Protein AF-A0A1J5EWZ3-F1 (afdb_monomer_lite)

pLDDT: mean 78.64, std 16.65, range [37.78, 97.25]

Foldseek 3Di:
DDDDDDPPVPVVVVVVVVVVVVVVVVVVVVVVVVVVVVVVVVVVVVVVVVVVVVVVVPDDPPAFFKWFFFQDPVRDTDIWGWAWDAADPVLQWTWTQTPVVRGIDIGGQVRTCWMAGPVPRDTDRRSSVVRVCVRVVVVVVPCPPLNVVLVPDDQDDQADADPAQADAEEEEDEDAPDDPVVLVVVSVVRRHDYDPADDLRHAEYEYHDDDDPVLCPDPNNVRVSSCSSSVSVVHHYRRHYPVNVVVVVVVD

Sequence (252 aa):
MKNKVDKYGCLWCLVFIILLILLFVYKSWFVALLLTLFCWFYYRRNQKMKTKIEIDRESCDIKPEYRIEYIDEDEKRTTREISPLGITASGNYIQAFCHLRNEERTFNLQKILSMIDLNSGEVIDAPKNFFRKKYDYQKKKVPDEVSEKILEQKPVSYEDNIDNVDGKKCCFTGKFSEQRSDLEARFEGLGAVIQKAVTDETDYLIVGGEPSRDWKFSSAGRKIEHAVKNRISGRYTAICSEKKMNEFLGGL

Structure (mmCIF, N/CA/C/O backbone):
data_AF-A0A1J5EWZ3-F1
#
_entry.id   AF-A0A1J5EWZ3-F1
#
loop_
_atom_si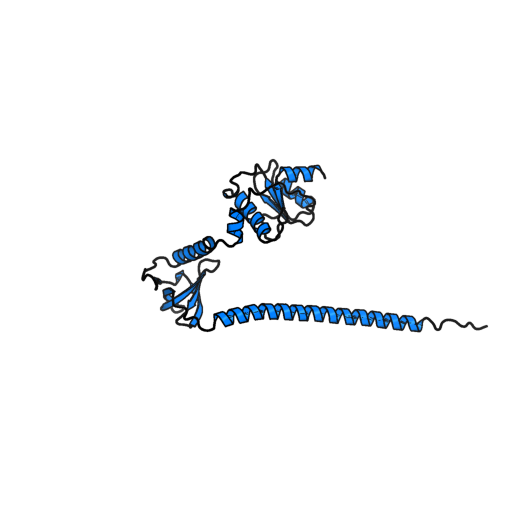te.group_PDB
_atom_site.id
_atom_site.type_symbol
_atom_site.label_atom_id
_atom_site.label_alt_id
_atom_site.label_comp_id
_atom_site.label_asym_id
_atom_site.label_entity_id
_atom_site.label_seq_id
_atom_site.pdbx_PDB_ins_code
_atom_site.Cartn_x
_atom_site.Cartn_y
_atom_site.Cartn_z
_atom_site.occupancy
_atom_site.B_iso_or_equiv
_atom_site.auth_seq_id
_atom_site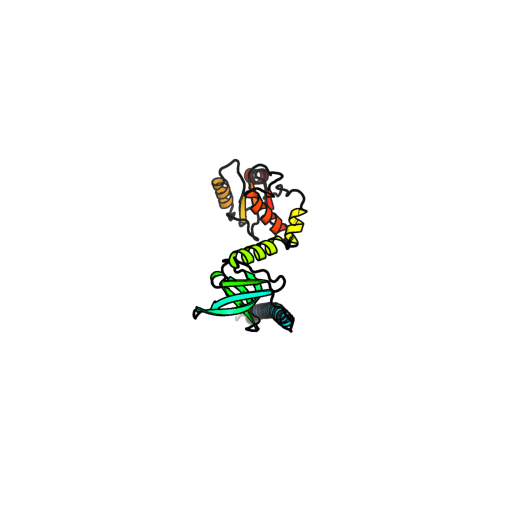.auth_comp_id
_atom_site.auth_asym_id
_atom_site.auth_atom_id
_atom_site.pdbx_PDB_model_num
ATOM 1 N N . MET A 1 1 ? -89.470 -14.459 13.261 1.00 47.25 1 MET A N 1
ATOM 2 C CA . MET A 1 1 ? -88.016 -14.679 13.437 1.00 47.25 1 MET A CA 1
ATOM 3 C C . MET A 1 1 ? -87.384 -14.957 12.084 1.00 47.25 1 MET A C 1
ATOM 5 O O . MET A 1 1 ? -87.719 -15.977 11.498 1.00 47.25 1 MET A O 1
ATOM 9 N N . LYS A 1 2 ? -86.505 -14.079 11.589 1.00 37.78 2 LYS A N 1
ATOM 10 C CA . LYS A 1 2 ? -85.257 -14.457 10.898 1.00 37.78 2 LYS A CA 1
ATOM 11 C C . LYS A 1 2 ? -84.460 -13.194 10.564 1.00 37.78 2 LYS A C 1
ATOM 13 O O . LYS A 1 2 ? -84.960 -12.280 9.917 1.00 37.78 2 LYS A O 1
ATOM 18 N N . ASN A 1 3 ? -83.254 -13.165 11.122 1.00 38.91 3 ASN A N 1
ATOM 19 C CA . ASN A 1 3 ? -82.342 -12.036 11.182 1.00 38.91 3 ASN A CA 1
ATOM 20 C C . ASN A 1 3 ? -81.687 -11.742 9.833 1.00 38.91 3 ASN A C 1
ATOM 22 O O . ASN A 1 3 ? -81.320 -12.641 9.080 1.00 38.91 3 ASN A O 1
ATOM 26 N N . LYS A 1 4 ? -81.519 -10.445 9.593 1.00 48.47 4 LYS A N 1
ATOM 27 C CA . LYS A 1 4 ? -80.772 -9.826 8.505 1.00 48.47 4 LYS A CA 1
ATOM 28 C C . LYS A 1 4 ? -79.354 -9.607 9.036 1.00 48.47 4 LYS A C 1
ATOM 30 O O . LYS A 1 4 ? -79.170 -8.752 9.893 1.00 48.47 4 LYS A O 1
ATOM 35 N N . VAL A 1 5 ? -78.393 -10.414 8.592 1.00 47.66 5 VAL A N 1
ATOM 36 C CA . VAL A 1 5 ? -76.982 -10.301 8.988 1.00 47.66 5 VAL A CA 1
ATOM 37 C C . VAL A 1 5 ? -76.115 -10.342 7.725 1.00 47.66 5 VAL A C 1
ATOM 39 O O . VAL A 1 5 ? -76.179 -11.281 6.937 1.00 47.66 5 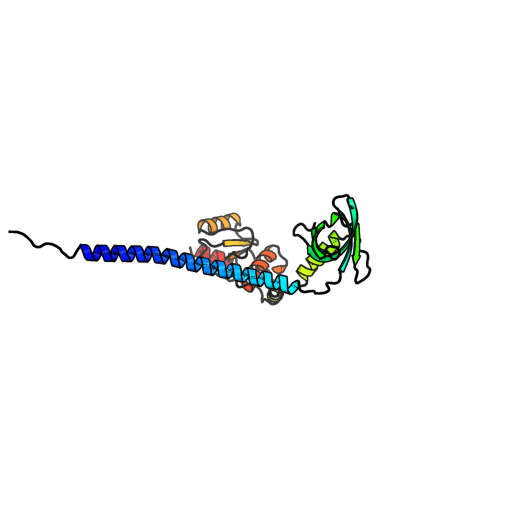VAL A O 1
ATOM 42 N N . ASP A 1 6 ? -75.387 -9.239 7.559 1.00 49.12 6 ASP A N 1
ATOM 43 C CA . ASP A 1 6 ? -74.082 -9.034 6.921 1.00 49.12 6 ASP A CA 1
ATOM 44 C C . ASP A 1 6 ? -73.910 -9.204 5.402 1.00 49.12 6 ASP A C 1
ATOM 46 O O . ASP A 1 6 ? -73.490 -10.235 4.887 1.00 49.12 6 ASP A O 1
ATOM 50 N N . LYS A 1 7 ? -74.087 -8.085 4.679 1.00 52.56 7 LYS A N 1
ATOM 51 C CA . LYS A 1 7 ? -73.599 -7.880 3.297 1.00 52.56 7 LYS A CA 1
ATOM 52 C C . LYS A 1 7 ? -72.264 -7.114 3.199 1.00 52.56 7 LYS A C 1
ATOM 54 O O . LYS A 1 7 ? -71.807 -6.852 2.091 1.00 52.56 7 LYS A O 1
ATOM 59 N N . TYR A 1 8 ? -71.609 -6.775 4.314 1.00 53.12 8 TYR A N 1
ATOM 60 C CA . TYR A 1 8 ? -70.399 -5.930 4.309 1.00 53.12 8 TYR A CA 1
ATOM 61 C C . TYR A 1 8 ? -69.062 -6.692 4.403 1.00 53.12 8 TYR A C 1
ATOM 63 O O . TYR A 1 8 ? -68.012 -6.089 4.197 1.00 53.12 8 TYR A O 1
ATOM 71 N N . GLY A 1 9 ? -69.074 -8.013 4.622 1.00 51.09 9 GLY A N 1
ATOM 72 C CA . GLY A 1 9 ? -67.844 -8.817 4.737 1.00 51.09 9 GLY A CA 1
ATOM 73 C C . GLY A 1 9 ? -67.131 -9.122 3.411 1.00 51.09 9 GLY A C 1
ATOM 74 O O . GLY A 1 9 ? -65.919 -9.305 3.388 1.00 51.09 9 GLY A O 1
ATOM 75 N N . CYS A 1 10 ? -67.846 -9.144 2.281 1.00 54.66 10 CYS A N 1
ATOM 76 C CA . CYS A 1 10 ? -67.273 -9.615 1.011 1.00 54.66 10 CYS A CA 1
ATOM 77 C C . CYS A 1 10 ? -66.491 -8.524 0.250 1.00 54.66 10 CYS A C 1
ATOM 79 O O . CYS A 1 10 ? -65.506 -8.814 -0.428 1.00 54.66 10 CYS A O 1
ATOM 81 N N . LEU A 1 11 ? -66.877 -7.252 0.409 1.00 56.34 11 LEU A N 1
ATOM 82 C CA . LEU A 1 11 ? -66.249 -6.146 -0.321 1.00 56.34 11 LEU A CA 1
ATOM 83 C C . LEU A 1 11 ? -64.863 -5.785 0.244 1.00 56.34 11 LEU A C 1
ATOM 85 O O . LEU A 1 11 ? -63.953 -5.466 -0.514 1.00 56.34 11 LEU A O 1
ATOM 89 N N . TRP A 1 12 ? -64.673 -5.906 1.562 1.00 52.66 12 TRP A N 1
ATOM 90 C CA . TRP A 1 12 ? -63.388 -5.625 2.212 1.00 52.66 12 TRP A CA 1
ATOM 91 C C . TRP A 1 12 ? -62.342 -6.727 1.985 1.00 52.66 12 TRP A C 1
ATOM 93 O O . TRP A 1 12 ? -61.165 -6.411 1.823 1.00 52.66 12 TRP A O 1
ATOM 103 N N . CYS A 1 13 ? -62.750 -7.997 1.859 1.00 60.53 13 CYS A N 1
ATOM 104 C CA . CYS A 1 13 ? -61.836 -9.079 1.469 1.00 60.53 13 CYS A CA 1
ATOM 105 C C . CYS A 1 13 ? -61.279 -8.893 0.049 1.00 60.53 13 CYS A C 1
ATOM 107 O O . CYS A 1 13 ? -60.090 -9.111 -0.171 1.00 60.53 13 CYS A O 1
ATOM 109 N N . LEU A 1 14 ? -62.099 -8.438 -0.904 1.00 68.38 14 LEU A N 1
ATOM 110 C CA . LEU A 1 14 ? -61.649 -8.173 -2.275 1.00 68.38 14 LEU A CA 1
ATOM 111 C C . LEU A 1 14 ? -60.670 -6.994 -2.347 1.00 68.38 14 LEU A C 1
ATOM 113 O O . LEU A 1 14 ? -59.652 -7.091 -3.028 1.00 68.38 14 LEU A O 1
ATOM 117 N N . VAL A 1 15 ? -60.918 -5.916 -1.597 1.00 73.38 15 VAL A N 1
ATOM 118 C CA . VAL A 1 15 ? -60.006 -4.759 -1.541 1.00 73.38 15 VAL A CA 1
ATOM 119 C C . VAL A 1 15 ? -58.660 -5.138 -0.912 1.00 73.38 15 VAL A C 1
ATOM 121 O O . VAL A 1 15 ? -57.620 -4.721 -1.418 1.00 73.38 15 VAL A O 1
ATOM 124 N N . PHE A 1 16 ? -58.648 -5.980 0.127 1.00 68.19 16 PHE A N 1
ATOM 125 C CA . PHE A 1 16 ? -57.412 -6.428 0.782 1.00 68.19 16 PHE A CA 1
ATOM 126 C C . PHE A 1 16 ? -56.581 -7.375 -0.100 1.00 68.19 16 PHE A C 1
ATOM 128 O O . PHE A 1 16 ? -55.356 -7.266 -0.144 1.00 68.19 16 PHE A O 1
ATOM 135 N N . ILE A 1 17 ? -57.238 -8.260 -0.860 1.00 72.88 17 ILE A N 1
ATOM 136 C CA . ILE A 1 17 ? -56.577 -9.140 -1.838 1.00 72.88 17 ILE A CA 1
ATOM 137 C C . ILE A 1 17 ? -55.987 -8.316 -2.990 1.00 72.88 17 ILE A C 1
ATOM 139 O O . ILE A 1 17 ? -54.846 -8.549 -3.380 1.00 72.88 17 ILE A O 1
ATOM 143 N N . ILE A 1 18 ? -56.702 -7.302 -3.488 1.00 74.56 18 ILE A N 1
ATOM 144 C CA . ILE A 1 18 ? -56.193 -6.399 -4.532 1.00 74.56 18 ILE A CA 1
ATOM 145 C C . ILE A 1 18 ? -55.006 -5.570 -4.016 1.00 74.56 18 ILE A C 1
ATOM 147 O O . ILE A 1 18 ? -54.012 -5.444 -4.724 1.00 74.56 18 ILE A O 1
ATOM 151 N N . LEU A 1 19 ? -55.042 -5.069 -2.776 1.00 68.19 19 LEU A N 1
ATOM 152 C CA . LEU A 1 19 ? -53.919 -4.349 -2.151 1.00 68.19 19 LEU A CA 1
ATOM 153 C C . LEU A 1 19 ? -52.685 -5.238 -1.929 1.00 68.19 19 LEU A C 1
ATOM 155 O O . LEU A 1 19 ? -51.565 -4.786 -2.164 1.00 68.19 19 LEU A O 1
ATOM 159 N N . LEU A 1 20 ? -52.869 -6.502 -1.534 1.00 63.56 20 LEU A N 1
ATOM 160 C CA . LEU A 1 20 ? -51.779 -7.477 -1.405 1.00 63.56 20 LEU A CA 1
ATOM 161 C C . LEU A 1 20 ? -51.175 -7.851 -2.764 1.00 63.56 20 LEU A C 1
ATOM 163 O O . LEU A 1 20 ? -49.952 -7.918 -2.881 1.00 63.56 20 LEU A O 1
ATOM 167 N N . ILE A 1 21 ? -52.002 -8.031 -3.798 1.00 66.38 21 ILE A N 1
ATOM 168 C CA . ILE A 1 21 ? -51.541 -8.276 -5.173 1.00 66.38 21 ILE A CA 1
ATOM 169 C C . ILE A 1 21 ? -50.798 -7.047 -5.708 1.00 66.38 21 ILE A C 1
ATOM 171 O O . ILE A 1 21 ? -49.714 -7.191 -6.266 1.00 66.38 21 ILE A O 1
ATOM 175 N N . LEU A 1 22 ? -51.307 -5.835 -5.471 1.00 60.34 22 LEU A N 1
ATOM 176 C CA . LEU A 1 22 ? -50.626 -4.596 -5.847 1.00 60.34 22 LEU A CA 1
ATOM 177 C C . LEU A 1 22 ? -49.283 -4.450 -5.118 1.00 60.34 22 LEU A C 1
ATOM 179 O O . LEU A 1 22 ? -48.294 -4.148 -5.775 1.00 60.34 22 LEU A O 1
ATOM 183 N N . LEU A 1 23 ? -49.190 -4.756 -3.817 1.00 58.50 23 LEU A N 1
ATOM 184 C CA . LEU A 1 23 ? -47.925 -4.762 -3.058 1.00 58.50 23 LEU A CA 1
ATOM 185 C C . LEU A 1 23 ? -46.915 -5.810 -3.565 1.00 58.50 23 LEU A C 1
ATOM 187 O O . LEU A 1 23 ? -45.707 -5.558 -3.545 1.00 58.50 23 LEU A O 1
ATOM 191 N N . PHE A 1 24 ? -47.388 -6.967 -4.036 1.00 57.97 24 PHE A N 1
ATOM 192 C CA . PHE A 1 24 ? -46.546 -8.047 -4.568 1.00 57.97 24 PHE A CA 1
ATOM 193 C C . PHE A 1 24 ? -46.041 -7.748 -5.992 1.00 57.97 24 PHE A C 1
ATOM 195 O O . PHE A 1 24 ? -44.876 -7.997 -6.316 1.00 57.97 24 PHE A O 1
ATOM 202 N N . VAL A 1 25 ? -46.888 -7.132 -6.823 1.00 60.78 25 VAL A N 1
ATOM 203 C CA . VAL A 1 25 ? -46.546 -6.685 -8.182 1.00 60.78 25 VAL A CA 1
ATOM 204 C C . VAL A 1 25 ? -45.599 -5.476 -8.139 1.00 60.78 25 VAL A C 1
ATOM 206 O O . VAL A 1 25 ? -44.612 -5.452 -8.876 1.00 60.78 25 VAL A O 1
ATOM 209 N N . TYR A 1 26 ? -45.810 -4.520 -7.222 1.00 58.94 26 TYR A N 1
ATOM 210 C CA . TYR A 1 26 ? -44.963 -3.322 -7.104 1.00 58.94 26 TYR A CA 1
ATOM 211 C C . TYR A 1 26 ? -43.553 -3.627 -6.581 1.00 58.94 26 TYR A C 1
ATOM 213 O O . TYR A 1 26 ? -42.585 -3.037 -7.060 1.00 58.94 26 TYR A O 1
ATOM 221 N N . LYS A 1 27 ? -43.398 -4.580 -5.646 1.00 57.12 27 LYS A N 1
ATOM 222 C CA . LYS A 1 27 ? -42.070 -5.013 -5.168 1.00 57.12 27 LYS A CA 1
ATOM 223 C C . LYS A 1 27 ? -41.243 -5.673 -6.272 1.00 57.12 27 LYS A C 1
ATOM 225 O O . LYS A 1 27 ? -40.044 -5.424 -6.350 1.00 57.12 27 LYS A O 1
ATOM 230 N N . SER A 1 28 ? -41.875 -6.447 -7.156 1.00 59.38 28 SER A N 1
ATOM 231 C CA . SER A 1 28 ? -41.174 -7.083 -8.280 1.00 59.38 28 SER A CA 1
ATOM 232 C C . SER A 1 28 ? -40.758 -6.074 -9.352 1.00 59.38 28 SER A C 1
ATOM 234 O O . SER A 1 28 ? -39.633 -6.134 -9.846 1.00 59.38 28 SER A O 1
ATOM 236 N N . TRP A 1 29 ? -41.614 -5.098 -9.671 1.00 61.56 29 TRP A N 1
ATOM 237 C CA . TRP A 1 29 ? -41.273 -4.044 -10.632 1.00 61.56 29 TRP A CA 1
ATOM 238 C C . TRP A 1 29 ? -40.207 -3.080 -10.110 1.00 61.56 29 TRP A C 1
ATOM 240 O O . TRP A 1 29 ? -39.331 -2.683 -10.871 1.00 61.56 29 TRP A O 1
ATOM 250 N N . PHE A 1 30 ? -40.214 -2.747 -8.817 1.00 67.19 30 PHE A N 1
ATOM 251 C CA . PHE A 1 30 ? -39.198 -1.865 -8.238 1.00 67.19 30 PHE A CA 1
ATOM 252 C C . PHE A 1 30 ? -37.815 -2.527 -8.188 1.00 67.19 30 PHE A C 1
ATOM 254 O O . PHE A 1 30 ? -36.813 -1.891 -8.511 1.00 67.19 30 PHE A O 1
ATOM 261 N N . VAL A 1 31 ? -37.750 -3.824 -7.865 1.00 68.12 31 VAL A N 1
ATOM 262 C CA . VAL A 1 31 ? -36.495 -4.594 -7.920 1.00 68.12 31 VAL A CA 1
ATOM 263 C C . VAL A 1 31 ? -36.011 -4.744 -9.363 1.00 68.12 31 VAL A C 1
ATOM 265 O O . VAL A 1 31 ? -34.826 -4.557 -9.621 1.00 68.12 31 VAL A O 1
ATOM 268 N N . ALA A 1 32 ? -36.907 -4.990 -10.323 1.00 72.81 32 ALA A N 1
ATOM 269 C CA . ALA A 1 32 ? -36.550 -5.020 -11.741 1.00 72.81 32 ALA A CA 1
ATOM 270 C C . ALA A 1 32 ? -36.070 -3.647 -12.252 1.00 72.81 32 ALA A C 1
ATOM 272 O O . ALA A 1 32 ? -35.103 -3.578 -13.008 1.00 72.81 32 ALA A O 1
ATOM 273 N N . LEU A 1 33 ? -36.674 -2.543 -11.803 1.00 79.00 33 LEU A N 1
ATOM 274 C CA . LEU A 1 33 ? -36.248 -1.183 -12.145 1.00 79.00 33 LEU A CA 1
ATOM 275 C C . LEU A 1 33 ? -34.872 -0.860 -11.544 1.00 79.00 33 LEU A C 1
ATOM 277 O O . LEU A 1 33 ? -34.013 -0.315 -12.228 1.00 79.00 33 LEU A O 1
ATOM 281 N N . LEU A 1 34 ? -34.616 -1.248 -10.292 1.00 76.00 34 LEU A N 1
ATOM 282 C CA . LEU A 1 34 ? -33.304 -1.082 -9.664 1.00 76.00 34 LEU A CA 1
ATOM 283 C C . LEU A 1 34 ? -32.238 -1.962 -10.317 1.00 76.00 34 LEU A C 1
ATOM 285 O O . LEU A 1 34 ? -31.130 -1.487 -10.532 1.00 76.00 34 LEU A O 1
ATOM 289 N N . LEU A 1 35 ? -32.558 -3.205 -10.684 1.00 75.25 35 LEU A N 1
ATOM 290 C CA . LEU A 1 35 ? -31.635 -4.094 -11.392 1.00 75.25 35 LEU A CA 1
ATOM 291 C C . LEU A 1 35 ? -31.363 -3.617 -12.815 1.00 75.25 35 LEU A C 1
ATOM 293 O O . LEU A 1 35 ? -30.225 -3.690 -13.257 1.00 75.25 35 LEU A O 1
ATOM 297 N N . THR A 1 36 ? -32.356 -3.085 -13.525 1.00 75.81 36 THR A N 1
ATOM 298 C CA . THR A 1 36 ? -32.157 -2.507 -14.864 1.00 75.81 36 THR A CA 1
ATOM 299 C C . THR A 1 36 ? -31.413 -1.179 -14.804 1.00 75.81 36 THR A C 1
ATOM 301 O O . THR A 1 36 ? -30.538 -0.965 -15.634 1.00 75.81 36 THR A O 1
ATOM 304 N N . LEU A 1 37 ? -31.654 -0.328 -13.802 1.00 81.38 37 LEU A N 1
ATOM 305 C CA . LEU A 1 37 ? -30.857 0.878 -13.553 1.00 81.38 37 LEU A CA 1
ATOM 306 C C . LEU A 1 37 ? -29.433 0.535 -13.112 1.00 81.38 37 LEU A C 1
ATOM 308 O O . LEU A 1 37 ? -28.499 1.187 -13.563 1.00 81.38 37 LEU A O 1
ATOM 312 N N . PHE A 1 38 ? -29.240 -0.501 -12.294 1.00 75.06 38 PHE A N 1
ATOM 313 C CA . PHE A 1 38 ? -27.923 -0.981 -11.880 1.00 75.06 38 PHE A CA 1
ATOM 314 C C . PHE A 1 38 ? -27.180 -1.643 -13.042 1.00 75.06 38 PHE A C 1
ATOM 316 O O . PHE A 1 38 ? -26.019 -1.324 -13.263 1.00 75.06 38 PHE A O 1
ATOM 323 N N . CYS A 1 39 ? -27.841 -2.479 -13.848 1.00 71.69 39 CYS A N 1
ATOM 324 C CA . CYS A 1 39 ? -27.289 -3.031 -15.086 1.00 71.69 39 CYS A CA 1
ATOM 325 C C . CYS A 1 39 ? -26.986 -1.929 -16.092 1.00 71.69 39 CYS A C 1
ATOM 327 O O . CYS A 1 39 ? -25.928 -1.966 -16.701 1.00 71.69 39 CYS A O 1
ATOM 329 N N . TRP A 1 40 ? -27.854 -0.932 -16.251 1.00 75.12 40 TRP A N 1
ATOM 330 C CA . TRP A 1 40 ? -27.609 0.206 -17.130 1.00 75.12 40 TRP A CA 1
ATOM 331 C C . TRP A 1 40 ? -26.477 1.082 -16.605 1.00 75.12 40 TRP A C 1
ATOM 333 O O . TRP A 1 40 ? -25.652 1.516 -17.394 1.00 75.12 40 TRP A O 1
ATOM 343 N N . PHE A 1 41 ? -26.360 1.300 -15.295 1.00 69.38 41 PHE A N 1
ATOM 344 C CA . PHE A 1 41 ? -25.261 2.060 -14.697 1.00 69.38 41 PHE A CA 1
ATOM 345 C C . PHE A 1 41 ? -23.938 1.292 -14.773 1.00 69.38 41 PHE A C 1
ATOM 347 O O . PHE A 1 41 ? -22.919 1.867 -15.146 1.00 69.38 41 PHE A O 1
ATOM 354 N N . TYR A 1 42 ? -23.955 -0.013 -14.503 1.00 68.31 42 TYR A N 1
ATOM 355 C CA . TYR A 1 42 ? -22.822 -0.918 -14.672 1.00 68.31 42 TYR A CA 1
ATOM 356 C C . TYR A 1 42 ? -22.389 -0.978 -16.140 1.00 68.31 42 TYR A C 1
ATOM 358 O O . TYR A 1 42 ? -21.219 -0.764 -16.449 1.00 68.31 42 TYR A O 1
ATOM 366 N N . TYR A 1 43 ? -23.338 -1.158 -17.061 1.00 64.38 43 TYR A N 1
ATOM 367 C CA . TYR A 1 43 ? -23.104 -1.166 -18.501 1.00 64.38 43 TYR A CA 1
ATOM 368 C C . TYR A 1 43 ? -22.618 0.195 -18.995 1.00 64.38 43 TYR A C 1
ATOM 370 O O . TYR A 1 43 ? -21.651 0.245 -19.735 1.00 64.38 43 TYR A O 1
ATOM 378 N N . ARG A 1 44 ? -23.190 1.312 -18.536 1.00 61.47 44 ARG A N 1
ATOM 379 C CA . ARG A 1 44 ? -22.775 2.679 -18.895 1.00 61.47 44 ARG A CA 1
ATOM 380 C C . ARG A 1 44 ? -21.396 3.029 -18.335 1.00 61.47 44 ARG A C 1
ATOM 382 O O . ARG A 1 44 ? -20.630 3.721 -19.002 1.00 61.47 44 ARG A O 1
ATOM 389 N N . ARG A 1 45 ? -21.048 2.539 -17.141 1.00 52.69 45 ARG A N 1
ATOM 390 C CA . ARG A 1 45 ? -19.709 2.681 -16.545 1.00 52.69 45 ARG A CA 1
ATOM 391 C C . ARG A 1 45 ? -18.676 1.845 -17.305 1.00 52.69 45 ARG A C 1
ATOM 393 O O . ARG A 1 45 ? -17.607 2.365 -17.611 1.00 52.69 45 ARG A O 1
ATOM 400 N N . ASN A 1 46 ? -19.018 0.613 -17.685 1.00 52.69 46 ASN A N 1
ATOM 401 C CA . ASN A 1 46 ? -18.175 -0.224 -18.546 1.00 52.69 46 ASN A CA 1
ATOM 402 C C . ASN A 1 46 ? -18.092 0.291 -19.988 1.00 52.69 46 ASN A C 1
ATOM 404 O O . ASN A 1 46 ? -17.044 0.156 -20.602 1.00 52.69 46 ASN A O 1
ATOM 408 N N . GLN A 1 47 ? -19.145 0.915 -20.520 1.00 50.53 47 GLN A N 1
ATOM 409 C CA . GLN A 1 47 ? -19.129 1.578 -21.823 1.00 50.53 47 GLN A CA 1
ATOM 410 C C . GLN A 1 47 ? -18.164 2.761 -21.784 1.00 50.53 47 GLN A C 1
ATOM 412 O O . GLN A 1 47 ? -17.252 2.784 -22.588 1.00 50.53 47 GLN A O 1
ATOM 417 N N . LYS A 1 48 ? -18.228 3.652 -20.779 1.00 44.84 48 LYS A N 1
ATOM 418 C CA . LYS A 1 48 ? -17.227 4.731 -20.617 1.00 44.84 48 LYS A CA 1
ATOM 419 C C . LYS A 1 48 ? -15.781 4.218 -20.530 1.00 44.84 48 LYS A C 1
ATOM 421 O O . LYS A 1 48 ? -14.889 4.871 -21.056 1.00 44.84 48 LYS A O 1
ATOM 426 N N . MET A 1 49 ? -15.549 3.074 -19.877 1.00 47.19 49 MET A N 1
ATOM 427 C CA . MET A 1 49 ? -14.233 2.416 -19.848 1.00 47.19 49 MET A CA 1
ATOM 428 C C . MET A 1 49 ? -13.842 1.877 -21.230 1.00 47.19 49 MET A C 1
ATOM 430 O O . MET A 1 49 ? -12.738 2.148 -21.682 1.00 47.19 49 MET A O 1
ATOM 434 N N . LYS A 1 50 ? -14.749 1.173 -21.922 1.00 40.31 50 LYS A N 1
ATOM 435 C CA . LYS A 1 50 ? -14.519 0.652 -23.276 1.00 40.31 50 LYS A CA 1
ATOM 436 C C . LYS A 1 50 ? -14.272 1.767 -24.282 1.00 40.31 50 LYS A C 1
ATOM 438 O O . LYS A 1 50 ? -13.258 1.712 -24.949 1.00 40.31 50 LYS A O 1
ATOM 443 N N . THR A 1 51 ? -15.105 2.807 -24.329 1.00 41.06 51 THR A N 1
ATOM 444 C CA . THR A 1 51 ? -14.918 3.941 -25.243 1.00 41.06 51 THR A CA 1
ATOM 445 C C . THR A 1 51 ? -13.629 4.700 -24.935 1.00 41.06 51 THR A C 1
ATOM 447 O O . THR A 1 51 ? -12.979 5.142 -25.861 1.00 41.06 51 THR A O 1
ATOM 450 N N . LYS A 1 52 ? -13.196 4.811 -23.668 1.00 44.22 52 LYS A N 1
ATOM 451 C CA . LYS A 1 52 ? -11.882 5.391 -23.333 1.00 44.22 52 LYS A CA 1
ATOM 452 C C . LYS A 1 52 ? -10.720 4.514 -23.826 1.00 44.22 52 LYS A C 1
ATOM 454 O O . LYS A 1 52 ? -9.791 5.035 -24.419 1.00 44.22 52 LYS A O 1
ATOM 459 N N . ILE A 1 53 ? -10.822 3.196 -23.649 1.00 50.44 53 ILE A N 1
ATOM 460 C CA . ILE A 1 53 ? -9.860 2.208 -24.174 1.00 50.44 53 ILE A CA 1
ATOM 461 C C . ILE A 1 53 ? -9.844 2.192 -25.714 1.00 50.44 53 ILE A C 1
ATOM 463 O O . ILE A 1 53 ? -8.816 1.916 -26.319 1.00 50.44 53 ILE A O 1
ATOM 467 N N . GLU A 1 54 ? -10.976 2.464 -26.356 1.00 47.44 54 GLU A N 1
ATOM 468 C CA . GLU A 1 54 ? -11.141 2.443 -27.814 1.00 47.44 54 GLU A CA 1
ATOM 469 C C . GLU A 1 54 ? -10.722 3.778 -28.455 1.00 47.44 54 GLU A C 1
ATOM 471 O O . GLU A 1 54 ? -10.106 3.766 -29.513 1.00 47.44 54 GLU A O 1
ATOM 476 N N . ILE A 1 55 ? -10.929 4.908 -27.764 1.00 50.06 55 ILE A N 1
ATOM 477 C CA . ILE A 1 55 ? -10.403 6.236 -28.133 1.00 50.06 55 ILE A CA 1
ATOM 478 C C . ILE A 1 55 ? -8.874 6.289 -27.963 1.00 50.06 55 ILE A C 1
ATOM 480 O O . ILE A 1 55 ? -8.200 6.878 -28.798 1.00 50.06 55 ILE A O 1
ATOM 484 N N . ASP A 1 56 ? -8.303 5.613 -26.959 1.00 47.00 56 ASP A N 1
ATOM 485 C CA . ASP A 1 56 ? -6.840 5.466 -26.833 1.00 47.00 56 ASP A CA 1
ATOM 486 C C . ASP A 1 56 ? -6.242 4.516 -27.902 1.00 47.00 56 ASP A C 1
ATOM 488 O O . ASP A 1 56 ? -5.033 4.526 -28.138 1.00 47.00 56 ASP A O 1
ATOM 492 N N . ARG A 1 57 ? -7.071 3.694 -28.569 1.00 45.59 57 ARG A N 1
ATOM 493 C CA . ARG A 1 57 ? -6.662 2.756 -29.635 1.00 45.59 57 ARG A CA 1
ATOM 494 C C . ARG A 1 57 ? -6.681 3.355 -31.038 1.00 45.59 57 ARG A C 1
ATOM 496 O O . ARG A 1 57 ? -6.145 2.730 -31.955 1.00 45.59 57 ARG A O 1
ATOM 503 N N . GLU A 1 58 ? -7.268 4.532 -31.230 1.00 46.62 58 GLU A N 1
ATOM 504 C CA . GLU A 1 58 ? -7.273 5.209 -32.526 1.00 46.62 58 GLU A CA 1
ATOM 505 C C . GLU A 1 58 ? -5.906 5.883 -32.763 1.00 46.62 58 GLU A C 1
ATOM 507 O O . GLU A 1 58 ? -5.686 7.055 -32.483 1.00 46.62 58 GLU A O 1
ATOM 512 N N . SER A 1 59 ? -4.952 5.059 -33.216 1.00 49.88 59 SER A N 1
ATOM 513 C CA . SER A 1 59 ? -3.687 5.411 -33.876 1.00 49.88 59 SER A CA 1
ATOM 514 C C . SER A 1 59 ? -2.911 6.600 -33.295 1.00 49.88 59 SER A C 1
ATOM 516 O O . SER A 1 59 ? -2.701 7.614 -33.963 1.00 49.88 59 SER A O 1
ATOM 518 N N . CYS A 1 60 ? -2.376 6.439 -32.090 1.00 44.31 60 CYS A N 1
ATOM 519 C CA . CYS A 1 60 ? -1.118 7.097 -31.770 1.00 44.31 60 CYS A CA 1
ATOM 520 C C . CYS A 1 60 ? 0.004 6.214 -32.319 1.00 44.31 60 CYS A C 1
ATOM 522 O O . CYS A 1 60 ? 0.056 5.020 -32.030 1.00 44.31 60 CYS A O 1
ATOM 524 N N . ASP A 1 61 ? 0.883 6.796 -33.124 1.00 62.06 61 ASP A N 1
ATOM 525 C CA . ASP A 1 61 ? 2.159 6.227 -33.551 1.00 62.06 61 ASP A CA 1
ATOM 526 C C . ASP A 1 61 ? 3.046 6.036 -32.305 1.00 62.06 61 ASP A C 1
ATOM 528 O O . ASP A 1 61 ? 3.905 6.859 -31.980 1.00 62.06 61 ASP A O 1
ATOM 532 N N . ILE A 1 62 ? 2.728 5.028 -31.482 1.00 67.31 62 ILE A N 1
ATOM 533 C CA . ILE A 1 62 ? 3.449 4.760 -30.240 1.00 67.31 62 ILE A CA 1
ATOM 534 C C . ILE A 1 62 ? 4.836 4.307 -30.668 1.00 67.31 62 ILE A C 1
ATOM 536 O O . ILE A 1 62 ? 5.026 3.192 -31.138 1.00 67.31 62 ILE A O 1
ATOM 540 N N . LYS A 1 63 ? 5.829 5.177 -30.517 1.00 84.94 63 LYS A N 1
ATOM 541 C CA . LYS A 1 63 ? 7.204 4.815 -30.835 1.00 84.94 63 LYS A CA 1
ATOM 542 C C . LYS A 1 63 ? 7.700 3.753 -29.837 1.00 84.94 63 LYS A C 1
ATOM 544 O O . LYS A 1 63 ? 7.443 3.888 -28.633 1.00 84.94 63 LYS A O 1
ATOM 549 N N . PRO A 1 64 ? 8.417 2.710 -30.287 1.00 88.31 64 PRO A N 1
ATOM 550 C CA . PRO A 1 64 ? 9.039 1.760 -29.375 1.00 88.31 64 PRO A CA 1
ATOM 551 C C . PRO A 1 64 ? 10.075 2.452 -28.483 1.00 88.31 64 PRO A C 1
ATOM 553 O O . PRO A 1 64 ? 10.920 3.206 -28.965 1.00 88.31 64 PRO A O 1
ATOM 556 N N . GLU A 1 65 ? 10.023 2.174 -27.178 1.00 93.19 65 GLU A N 1
ATOM 557 C CA . GLU A 1 65 ? 10.988 2.705 -26.203 1.00 93.19 65 GLU A CA 1
ATOM 558 C C . GLU A 1 65 ? 12.223 1.813 -26.081 1.00 93.19 65 GLU A C 1
ATOM 560 O O . GLU A 1 65 ? 13.337 2.313 -25.954 1.00 93.19 65 GLU A O 1
ATOM 565 N N . TYR A 1 66 ? 12.035 0.492 -26.114 1.00 95.88 66 TYR A N 1
ATOM 566 C CA . TYR A 1 66 ? 13.114 -0.471 -25.909 1.00 95.88 66 TYR A CA 1
ATOM 567 C C . TYR A 1 66 ? 13.113 -1.540 -26.985 1.00 95.88 66 TYR A C 1
ATOM 569 O O . TYR A 1 66 ? 12.061 -2.013 -27.420 1.00 95.88 66 TYR A O 1
ATOM 577 N N . ARG A 1 67 ? 14.312 -1.992 -27.342 1.00 96.88 67 ARG A N 1
ATOM 578 C CA . ARG A 1 67 ? 14.521 -3.225 -28.095 1.00 96.88 67 ARG A CA 1
ATOM 579 C C . ARG A 1 67 ? 15.074 -4.283 -27.157 1.00 96.88 67 ARG A C 1
ATOM 581 O O . ARG A 1 67 ? 16.069 -4.040 -26.482 1.00 96.88 67 ARG A O 1
ATOM 588 N N . ILE A 1 68 ? 14.440 -5.448 -27.131 1.00 96.06 68 ILE A N 1
ATOM 589 C CA . ILE A 1 68 ? 14.859 -6.593 -26.324 1.00 96.06 68 ILE A CA 1
ATOM 590 C C . ILE A 1 68 ? 15.213 -7.782 -27.212 1.00 96.06 68 ILE A C 1
ATOM 592 O O . ILE A 1 68 ? 14.534 -8.049 -28.207 1.00 96.06 68 ILE A O 1
ATOM 596 N N . GLU A 1 69 ? 16.234 -8.533 -26.821 1.00 95.19 69 GLU A N 1
ATOM 597 C CA . GLU A 1 69 ? 16.421 -9.913 -27.263 1.00 95.19 69 GLU A CA 1
ATOM 598 C C . GLU A 1 69 ? 15.772 -10.845 -26.247 1.00 95.19 69 GLU A C 1
ATOM 600 O O . GLU A 1 69 ? 16.058 -10.793 -25.051 1.00 95.19 69 GLU A O 1
ATOM 605 N N . TYR A 1 70 ? 14.868 -11.689 -26.724 1.00 93.50 70 TYR A N 1
ATOM 606 C CA . TYR A 1 70 ? 13.967 -12.478 -25.903 1.00 93.50 70 TYR A CA 1
ATOM 607 C C . TYR A 1 70 ? 13.999 -13.943 -26.316 1.00 93.50 70 TYR A C 1
ATOM 609 O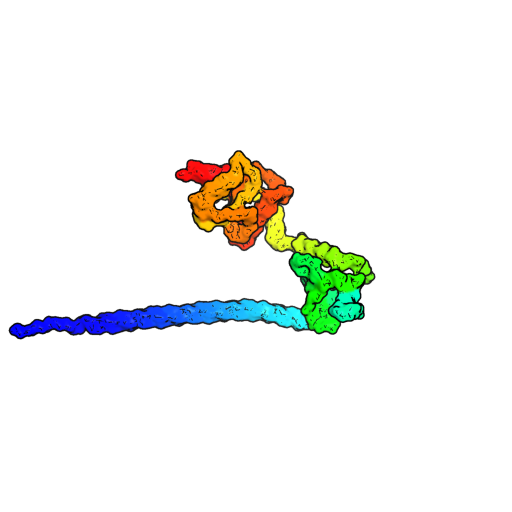 O . TYR A 1 70 ? 13.917 -14.246 -27.508 1.00 93.50 70 TYR A O 1
ATOM 617 N N . ILE A 1 71 ? 14.069 -14.843 -25.340 1.00 91.50 71 ILE A N 1
ATOM 618 C CA . ILE A 1 71 ? 13.866 -16.278 -25.562 1.00 91.50 71 ILE A CA 1
ATOM 619 C C . ILE A 1 71 ? 12.372 -16.570 -25.448 1.00 91.50 71 ILE A C 1
ATOM 621 O O . ILE A 1 71 ? 11.775 -16.305 -24.406 1.00 91.50 71 ILE A O 1
ATOM 625 N N . ASP A 1 72 ? 11.758 -17.100 -26.503 1.00 81.44 72 ASP A N 1
ATOM 626 C CA . ASP A 1 72 ? 10.346 -17.492 -26.472 1.00 81.44 72 ASP A CA 1
ATOM 627 C C . ASP A 1 72 ? 10.117 -18.847 -25.761 1.00 81.44 72 ASP A C 1
ATOM 629 O O . ASP A 1 72 ? 10.849 -19.221 -24.837 1.00 81.44 72 ASP A O 1
ATOM 633 N N . GLU A 1 73 ? 9.002 -19.519 -26.040 1.00 80.50 73 GLU A N 1
ATOM 634 C CA . GLU A 1 73 ? 8.676 -20.818 -25.436 1.00 80.50 73 GLU A CA 1
ATOM 635 C C . GLU A 1 73 ? 9.458 -21.967 -26.078 1.00 80.50 73 GLU A C 1
ATOM 637 O O . GLU A 1 73 ? 9.775 -22.930 -25.386 1.00 80.50 73 GLU A O 1
ATOM 642 N N . ASP A 1 74 ? 9.874 -21.806 -27.335 1.00 84.25 74 ASP A N 1
ATOM 643 C CA . ASP A 1 74 ? 10.612 -22.799 -28.121 1.00 84.25 74 ASP A CA 1
ATOM 644 C C . ASP A 1 74 ? 12.137 -22.593 -28.031 1.00 84.25 74 ASP A C 1
ATOM 646 O O . ASP A 1 74 ? 12.894 -23.005 -28.909 1.00 84.25 74 ASP A O 1
ATOM 650 N N . GLU A 1 75 ? 12.594 -21.880 -26.997 1.00 83.56 75 GLU A N 1
ATOM 651 C CA . GLU A 1 75 ? 13.984 -21.451 -26.786 1.00 83.56 75 GLU A CA 1
ATOM 652 C C . GLU A 1 75 ? 14.586 -20.605 -27.925 1.00 83.56 75 GLU A C 1
ATOM 654 O O . GLU A 1 75 ? 15.796 -20.348 -27.978 1.00 83.56 75 GLU A O 1
ATOM 659 N N . LYS A 1 76 ? 13.748 -20.095 -28.831 1.00 88.62 76 LYS A N 1
ATOM 660 C CA . LYS A 1 76 ? 14.209 -19.321 -29.973 1.00 88.62 76 LYS A CA 1
ATOM 661 C C . LYS A 1 76 ? 14.451 -17.878 -29.559 1.00 88.62 76 LYS A C 1
ATOM 663 O O . LYS A 1 76 ? 13.614 -17.212 -28.945 1.00 88.62 76 LYS A O 1
ATOM 668 N N . ARG A 1 77 ? 15.620 -17.362 -29.943 1.00 92.19 77 ARG A N 1
ATOM 669 C CA . ARG A 1 77 ? 15.949 -15.946 -29.767 1.00 92.19 77 ARG A CA 1
ATOM 670 C C . ARG A 1 77 ? 15.168 -15.112 -30.767 1.00 92.19 77 ARG A C 1
ATOM 672 O O . ARG A 1 77 ? 15.216 -15.345 -31.974 1.00 92.19 77 ARG A O 1
ATOM 679 N N . THR A 1 78 ? 14.467 -14.118 -30.251 1.00 91.38 78 THR A N 1
ATOM 680 C CA . THR A 1 78 ? 13.681 -13.179 -31.038 1.00 91.38 78 THR A CA 1
ATOM 681 C C . THR A 1 78 ? 13.962 -11.759 -30.590 1.00 91.38 78 THR A C 1
ATOM 683 O O . THR A 1 78 ? 14.135 -11.495 -29.404 1.00 91.38 78 THR A O 1
ATOM 686 N N . THR A 1 79 ? 13.983 -10.828 -31.533 1.00 93.50 79 THR A N 1
ATOM 687 C CA . THR A 1 79 ? 14.059 -9.402 -31.218 1.00 93.50 79 THR A CA 1
ATOM 688 C C . THR A 1 79 ? 12.645 -8.843 -31.130 1.00 93.50 79 THR A C 1
ATOM 690 O O . THR A 1 79 ? 11.800 -9.133 -31.987 1.00 93.50 79 THR A O 1
ATOM 693 N N . ARG A 1 80 ? 12.360 -8.066 -30.084 1.00 92.25 80 ARG A N 1
ATOM 694 C CA . ARG A 1 80 ? 11.074 -7.384 -29.893 1.00 92.25 80 ARG A CA 1
ATOM 695 C C . ARG A 1 80 ? 11.317 -5.913 -29.610 1.00 92.25 80 ARG A C 1
ATOM 697 O O . ARG A 1 80 ? 12.159 -5.571 -28.789 1.00 92.25 80 ARG A O 1
ATOM 704 N N . GLU A 1 81 ? 10.542 -5.063 -30.260 1.00 95.75 81 GLU A N 1
ATOM 705 C CA . GLU A 1 81 ? 10.448 -3.650 -29.916 1.00 95.75 81 GLU A CA 1
ATOM 706 C C . GLU A 1 81 ? 9.199 -3.456 -29.059 1.00 95.75 81 GLU A C 1
ATOM 708 O O . GLU A 1 81 ? 8.114 -3.938 -29.412 1.00 95.75 81 GLU A O 1
ATOM 713 N N . ILE A 1 82 ? 9.372 -2.840 -27.891 1.00 95.00 82 ILE A N 1
ATOM 714 C CA . ILE A 1 82 ? 8.342 -2.758 -26.858 1.00 95.00 82 ILE A CA 1
ATOM 715 C C . ILE A 1 82 ? 8.199 -1.338 -26.308 1.00 95.00 82 ILE A C 1
ATOM 717 O O . ILE A 1 82 ? 9.185 -0.611 -26.162 1.00 95.00 82 ILE A O 1
ATOM 721 N N . SER A 1 83 ? 6.968 -0.983 -25.942 1.00 92.56 83 SER A N 1
ATOM 722 C CA . SER A 1 83 ? 6.647 0.208 -25.142 1.00 92.56 83 SER A CA 1
ATOM 723 C C . SER A 1 83 ? 6.080 -0.239 -23.793 1.00 92.56 83 SER A C 1
ATOM 725 O O . SER A 1 83 ? 4.931 -0.686 -23.718 1.00 92.56 83 SER A O 1
ATOM 727 N N . PRO A 1 84 ? 6.905 -0.234 -22.735 1.00 91.25 84 PRO A N 1
ATOM 728 C CA . PRO A 1 84 ? 6.518 -0.706 -21.414 1.00 91.25 84 PRO A CA 1
ATOM 729 C C . PRO A 1 84 ? 5.394 0.105 -20.755 1.00 91.25 84 PRO A C 1
ATOM 731 O O . PRO A 1 84 ? 5.474 1.322 -20.631 1.00 91.25 84 PRO A O 1
ATOM 734 N N . LEU A 1 85 ? 4.383 -0.590 -20.233 1.00 84.38 85 LEU A N 1
ATOM 735 C CA . LEU A 1 85 ? 3.215 -0.004 -19.564 1.00 84.38 85 LEU A CA 1
ATOM 736 C C . LEU A 1 85 ? 3.294 -0.124 -18.036 1.00 84.38 85 LEU A C 1
ATOM 738 O O . LEU A 1 85 ? 2.782 0.724 -17.311 1.00 84.38 85 LEU A O 1
ATOM 742 N N . GLY A 1 86 ? 3.951 -1.167 -17.525 1.00 85.06 86 GLY A N 1
ATOM 743 C CA . GLY A 1 86 ? 4.066 -1.400 -16.087 1.00 85.06 86 GLY A CA 1
ATOM 744 C C . GLY A 1 86 ? 4.689 -2.745 -15.746 1.00 85.06 86 GLY A C 1
ATOM 745 O O . GLY A 1 86 ? 4.932 -3.581 -16.615 1.00 85.06 86 GLY A O 1
ATOM 746 N N . ILE A 1 87 ? 4.931 -2.980 -14.457 1.00 89.06 87 ILE A N 1
ATOM 747 C CA . ILE A 1 87 ? 5.405 -4.269 -13.946 1.00 89.06 87 ILE A CA 1
ATOM 748 C C . ILE A 1 87 ? 4.305 -4.956 -13.133 1.00 89.06 87 ILE A C 1
ATOM 750 O O . ILE A 1 87 ? 3.544 -4.317 -12.408 1.00 89.06 87 ILE A O 1
ATOM 754 N N . THR A 1 88 ? 4.223 -6.278 -13.245 1.00 80.94 88 THR A N 1
ATOM 755 C CA . THR A 1 88 ? 3.324 -7.096 -12.417 1.00 80.94 88 THR A CA 1
ATOM 756 C C . THR A 1 88 ? 3.698 -7.024 -10.934 1.00 80.94 88 THR A C 1
ATOM 758 O O . THR A 1 88 ? 4.855 -6.788 -10.589 1.00 80.94 88 THR A O 1
ATOM 761 N N . ALA A 1 89 ? 2.741 -7.308 -10.042 1.00 75.19 89 ALA A N 1
ATOM 762 C CA . ALA A 1 89 ? 2.957 -7.272 -8.589 1.00 75.19 89 ALA A CA 1
ATOM 763 C C . ALA A 1 89 ? 4.101 -8.187 -8.105 1.00 75.19 89 ALA A C 1
ATOM 765 O O . ALA A 1 89 ? 4.769 -7.873 -7.125 1.00 75.19 89 ALA A O 1
ATOM 766 N N . SER A 1 90 ? 4.356 -9.299 -8.806 1.00 80.19 90 SER A N 1
ATOM 767 C CA . SER A 1 90 ? 5.472 -10.207 -8.506 1.00 80.19 90 SER A CA 1
ATOM 768 C C . SER A 1 90 ? 6.842 -9.650 -8.909 1.00 80.19 90 SER A C 1
ATOM 770 O O . SER A 1 90 ? 7.869 -10.179 -8.489 1.00 80.19 90 SER A O 1
ATOM 772 N N . GLY A 1 91 ? 6.884 -8.615 -9.752 1.00 83.44 91 GLY A N 1
ATOM 773 C CA . GLY A 1 91 ? 8.120 -8.048 -10.285 1.00 83.44 91 GLY A CA 1
ATOM 774 C C . GLY A 1 91 ? 8.838 -8.945 -11.300 1.00 83.44 91 GLY A C 1
ATOM 775 O O . GLY A 1 91 ? 10.011 -8.711 -11.590 1.00 83.44 91 GLY A O 1
ATOM 776 N N . ASN A 1 92 ? 8.178 -9.993 -11.807 1.00 89.12 92 ASN A N 1
ATOM 777 C CA . ASN A 1 92 ? 8.784 -10.964 -12.729 1.00 89.12 92 ASN A CA 1
ATOM 778 C C . ASN A 1 92 ? 8.362 -10.761 -14.186 1.00 89.12 92 ASN A C 1
ATOM 780 O O . ASN A 1 92 ? 9.093 -11.164 -15.086 1.00 89.12 92 ASN A O 1
ATOM 784 N N . TYR A 1 93 ? 7.217 -10.125 -14.420 1.00 91.25 93 TYR A N 1
ATOM 785 C CA . TYR A 1 93 ? 6.717 -9.832 -15.759 1.00 91.25 93 TYR A CA 1
ATOM 786 C C . TYR A 1 93 ? 6.535 -8.337 -15.948 1.00 91.25 93 TYR A C 1
ATOM 788 O O . TYR A 1 93 ? 6.028 -7.662 -15.046 1.00 91.25 93 TYR A O 1
ATOM 796 N N . ILE A 1 94 ? 6.888 -7.857 -17.134 1.00 94.06 94 ILE A N 1
ATOM 797 C CA . ILE A 1 94 ? 6.581 -6.510 -17.606 1.00 94.06 94 ILE A CA 1
ATOM 798 C C . ILE A 1 94 ? 5.409 -6.566 -18.581 1.00 94.06 94 ILE A C 1
ATOM 800 O O . ILE A 1 94 ? 5.408 -7.392 -19.491 1.00 94.06 94 ILE A O 1
ATOM 804 N N . GLN A 1 95 ? 4.405 -5.721 -18.373 1.00 92.00 95 GLN A N 1
ATOM 805 C CA . GLN A 1 95 ? 3.348 -5.469 -19.348 1.00 92.00 95 GLN A CA 1
ATOM 806 C C . GLN A 1 95 ? 3.855 -4.405 -20.316 1.00 92.00 95 GLN A C 1
ATOM 808 O O . GLN A 1 95 ? 4.348 -3.361 -19.885 1.00 92.00 95 GLN A O 1
ATOM 813 N N . ALA A 1 96 ? 3.762 -4.670 -21.612 1.00 92.69 96 ALA A N 1
ATOM 814 C CA . ALA A 1 96 ? 4.219 -3.755 -22.644 1.00 92.69 96 ALA A CA 1
ATOM 815 C C . ALA A 1 96 ? 3.391 -3.914 -23.921 1.00 92.69 96 ALA A C 1
ATOM 817 O O . ALA A 1 96 ? 2.922 -5.009 -24.241 1.00 92.69 96 ALA A O 1
ATOM 818 N N . PHE A 1 97 ? 3.269 -2.835 -24.685 1.00 90.25 97 PHE A N 1
ATOM 819 C CA . PHE A 1 97 ? 2.814 -2.918 -26.065 1.00 90.25 97 PHE A CA 1
ATOM 820 C C . PHE A 1 97 ? 3.935 -3.498 -26.932 1.00 90.25 97 PHE A C 1
ATOM 822 O O . PHE A 1 97 ? 5.066 -3.009 -26.897 1.00 90.25 97 PHE A O 1
ATOM 829 N N . CYS A 1 98 ? 3.644 -4.564 -27.675 1.00 91.19 98 CYS A N 1
ATOM 830 C CA . CYS A 1 98 ? 4.589 -5.211 -28.575 1.00 91.19 98 CYS A CA 1
ATOM 831 C C . CYS A 1 98 ? 4.361 -4.733 -30.006 1.00 91.19 98 CYS A C 1
ATOM 833 O O . CYS A 1 98 ? 3.376 -5.117 -30.631 1.00 91.19 98 CYS A O 1
ATOM 835 N N . HIS A 1 99 ? 5.314 -3.989 -30.562 1.00 90.31 99 HIS A N 1
ATOM 836 C CA . HIS A 1 99 ? 5.186 -3.398 -31.901 1.00 90.31 99 HIS A CA 1
ATOM 837 C C . HIS A 1 99 ? 5.206 -4.429 -33.024 1.00 90.31 99 HIS A C 1
ATOM 839 O O . HIS A 1 99 ? 4.503 -4.290 -34.016 1.00 90.31 99 HIS A O 1
ATOM 845 N N . LEU A 1 100 ? 5.935 -5.531 -32.834 1.00 87.38 100 LEU A N 1
ATOM 846 C CA . LEU A 1 100 ? 5.957 -6.625 -33.808 1.00 87.38 100 LEU A CA 1
ATOM 847 C C . LEU A 1 100 ? 4.609 -7.357 -33.911 1.00 87.38 100 LEU A C 1
ATOM 849 O O . LEU A 1 100 ? 4.272 -7.892 -34.964 1.00 87.38 100 LEU A O 1
ATOM 853 N N . ARG A 1 101 ? 3.874 -7.455 -32.800 1.00 84.44 101 ARG A N 1
ATOM 854 C CA . ARG A 1 101 ? 2.585 -8.161 -32.736 1.00 84.44 101 ARG A CA 1
ATOM 855 C C . ARG A 1 101 ? 1.384 -7.216 -32.762 1.00 84.44 101 ARG A C 1
ATOM 857 O O . ARG A 1 101 ? 0.264 -7.686 -32.908 1.00 84.44 101 ARG A O 1
ATOM 864 N N . ASN A 1 102 ? 1.639 -5.914 -32.662 1.00 85.12 102 ASN A N 1
ATOM 865 C CA . ASN A 1 102 ? 0.651 -4.848 -32.606 1.00 85.12 102 ASN A CA 1
ATOM 866 C C . ASN A 1 102 ? -0.412 -5.058 -31.513 1.00 85.12 102 ASN A C 1
ATOM 868 O O . ASN A 1 102 ? -1.607 -4.880 -31.740 1.00 85.12 102 ASN A O 1
ATOM 872 N N . GLU A 1 103 ? 0.016 -5.493 -30.326 1.00 84.69 103 GLU A N 1
ATOM 873 C CA . GLU A 1 103 ? -0.887 -5.721 -29.197 1.00 84.69 103 GLU A CA 1
ATOM 874 C C . GLU A 1 103 ? -0.162 -5.632 -27.847 1.00 84.69 103 GLU A C 1
ATOM 876 O O . GLU A 1 103 ? 1.064 -5.752 -27.757 1.00 84.69 103 GLU A O 1
ATOM 881 N N . GLU A 1 104 ? -0.931 -5.461 -26.773 1.00 87.38 104 GLU A N 1
ATOM 882 C CA . GLU A 1 104 ? -0.416 -5.524 -25.407 1.00 87.38 104 GLU A CA 1
ATOM 883 C C . GLU A 1 104 ? -0.160 -6.966 -24.971 1.00 87.38 104 GLU A C 1
ATOM 885 O O . GLU A 1 104 ? -1.029 -7.833 -25.075 1.00 87.38 104 GLU A O 1
ATOM 890 N N . ARG A 1 105 ? 1.034 -7.224 -24.435 1.00 88.38 105 ARG A N 1
ATOM 891 C CA . ARG A 1 105 ? 1.427 -8.535 -23.909 1.00 88.38 105 ARG A CA 1
ATOM 892 C C . ARG A 1 105 ? 2.291 -8.389 -22.663 1.00 88.38 105 ARG A C 1
ATOM 894 O O . ARG A 1 105 ? 2.774 -7.309 -22.324 1.00 88.38 105 ARG A O 1
ATOM 901 N N . THR A 1 106 ? 2.505 -9.506 -21.981 1.00 92.69 106 THR A N 1
ATOM 902 C CA . THR A 1 106 ? 3.464 -9.602 -20.883 1.00 92.69 106 THR A CA 1
ATOM 903 C C . THR A 1 106 ? 4.738 -10.307 -21.335 1.00 92.69 106 THR A C 1
ATOM 905 O O . THR A 1 106 ? 4.707 -11.235 -22.141 1.00 92.69 106 THR A O 1
ATOM 908 N N . PHE A 1 107 ? 5.873 -9.875 -20.792 1.00 93.19 107 PHE A N 1
ATOM 909 C CA . PHE A 1 107 ? 7.181 -10.473 -21.040 1.00 93.19 107 PHE A CA 1
ATOM 910 C C . PHE A 1 107 ? 7.817 -10.869 -19.715 1.00 93.19 107 PHE A C 1
ATOM 912 O O . PHE A 1 107 ? 7.904 -10.058 -18.791 1.00 93.19 107 PHE A O 1
ATOM 919 N N . ASN A 1 108 ? 8.274 -12.116 -19.610 1.00 92.50 108 ASN A N 1
ATOM 920 C CA . ASN A 1 108 ? 9.041 -12.560 -18.448 1.00 92.50 108 ASN A CA 1
ATOM 921 C C . ASN A 1 108 ? 10.427 -11.895 -18.448 1.00 92.50 108 ASN A C 1
ATOM 923 O O . ASN A 1 108 ? 11.227 -12.132 -19.350 1.00 92.50 108 ASN A O 1
ATOM 927 N N . LEU A 1 109 ? 10.731 -11.115 -17.413 1.00 92.94 109 LEU A N 1
ATOM 928 C CA . LEU A 1 109 ? 11.977 -10.357 -17.279 1.00 92.94 109 LEU A CA 1
ATOM 929 C C . LEU A 1 109 ? 13.230 -11.239 -17.187 1.00 92.94 109 LEU A C 1
ATOM 931 O O . LEU A 1 109 ? 14.322 -10.752 -17.450 1.00 92.94 109 LEU A O 1
ATOM 935 N N . GLN A 1 110 ? 13.091 -12.516 -16.822 1.00 91.50 110 GLN A N 1
ATOM 936 C CA . GLN A 1 110 ? 14.199 -13.480 -16.795 1.00 91.50 110 GLN A CA 1
ATOM 937 C C . GLN A 1 110 ? 14.543 -14.036 -18.181 1.00 91.50 110 GLN A C 1
ATOM 939 O O . GLN A 1 110 ? 15.638 -14.552 -18.366 1.00 91.50 110 GLN A O 1
ATOM 944 N N . LYS A 1 111 ? 13.620 -13.943 -19.146 1.00 93.38 111 LYS A N 1
ATOM 945 C CA . LYS A 1 111 ? 13.818 -14.416 -20.526 1.00 93.38 111 LYS A CA 1
ATOM 946 C C . LYS A 1 111 ? 14.357 -13.325 -21.464 1.00 93.38 111 LYS A C 1
ATOM 948 O O . LYS A 1 111 ? 14.553 -13.583 -22.650 1.00 93.38 111 LYS A O 1
ATOM 953 N N . ILE A 1 112 ? 14.587 -12.115 -20.945 1.00 94.56 112 ILE A N 1
ATOM 954 C CA . ILE A 1 112 ? 15.240 -11.021 -21.671 1.00 94.56 112 ILE A CA 1
ATOM 955 C C . ILE A 1 112 ? 16.754 -11.212 -21.554 1.00 94.56 112 ILE A C 1
ATOM 957 O O . ILE A 1 112 ? 17.296 -11.147 -20.454 1.00 94.56 112 ILE A O 1
ATOM 961 N N . LEU A 1 113 ? 17.419 -11.442 -22.684 1.00 92.00 113 LEU A N 1
ATOM 962 C CA . LEU A 1 113 ? 18.866 -11.648 -22.766 1.00 92.00 113 LEU A CA 1
ATOM 963 C C . LEU A 1 113 ? 19.637 -10.335 -22.844 1.00 92.00 113 LEU A C 1
ATOM 965 O O . LEU A 1 113 ? 20.667 -10.182 -22.198 1.00 92.00 113 LEU A O 1
ATOM 969 N N . SER A 1 114 ? 19.140 -9.398 -23.643 1.00 92.56 114 SER A N 1
ATOM 970 C CA . SER A 1 114 ? 19.731 -8.076 -23.813 1.00 92.56 114 SER A CA 1
ATOM 971 C C . SER A 1 114 ? 18.631 -7.049 -24.053 1.00 92.56 114 SER A C 1
ATOM 973 O O . SER A 1 114 ? 17.525 -7.385 -24.493 1.00 92.56 114 SER A O 1
ATOM 975 N N . MET A 1 115 ? 18.909 -5.798 -23.700 1.00 95.81 115 MET A N 1
ATOM 976 C CA . MET A 1 115 ? 17.967 -4.695 -23.827 1.00 95.81 115 MET A CA 1
ATOM 977 C C . MET A 1 115 ? 18.703 -3.408 -24.178 1.00 95.81 115 MET A C 1
ATOM 979 O O . MET A 1 115 ? 19.752 -3.126 -23.607 1.00 95.81 115 MET A O 1
ATOM 983 N N . ILE A 1 116 ? 18.130 -2.628 -25.090 1.00 95.31 116 ILE A N 1
ATOM 984 C CA . ILE A 1 116 ? 18.652 -1.334 -25.532 1.00 95.31 116 ILE A CA 1
ATOM 985 C C . ILE A 1 116 ? 17.533 -0.301 -25.418 1.00 95.31 116 ILE A C 1
ATOM 987 O O . ILE A 1 116 ? 16.409 -0.564 -25.857 1.00 95.31 116 ILE A O 1
ATOM 991 N N . ASP A 1 117 ? 17.831 0.861 -24.842 1.00 93.44 117 ASP A N 1
ATOM 992 C CA . ASP A 1 117 ? 16.954 2.034 -24.907 1.00 93.44 117 ASP A CA 1
ATOM 993 C C . ASP A 1 117 ? 17.059 2.662 -26.301 1.00 93.44 117 ASP A C 1
ATOM 995 O O . ASP A 1 117 ? 18.135 3.064 -26.738 1.00 93.44 117 ASP A O 1
ATOM 999 N N . LEU A 1 118 ? 15.950 2.724 -27.035 1.00 92.69 118 LEU A N 1
ATOM 1000 C CA . LEU A 1 118 ? 15.934 3.218 -28.414 1.00 92.69 118 LEU A CA 1
ATOM 1001 C C . LEU A 1 118 ? 16.028 4.745 -28.508 1.00 92.69 118 LEU A C 1
ATOM 1003 O O . LEU A 1 118 ? 16.232 5.272 -29.602 1.00 92.69 118 LEU A O 1
ATOM 1007 N N . ASN A 1 119 ? 15.884 5.461 -27.392 1.00 89.81 119 ASN A N 1
ATOM 1008 C CA . ASN A 1 119 ? 16.031 6.912 -27.358 1.00 89.81 119 ASN A CA 1
ATOM 1009 C C . ASN A 1 119 ? 17.483 7.323 -27.111 1.00 89.81 119 ASN A C 1
ATOM 1011 O O . ASN A 1 119 ? 17.966 8.241 -27.770 1.00 89.81 119 ASN A O 1
ATOM 1015 N N . SER A 1 120 ? 18.173 6.662 -26.176 1.00 91.81 120 SER A N 1
ATOM 1016 C CA . SER A 1 120 ? 19.567 6.983 -25.826 1.00 91.81 120 SER A CA 1
ATOM 1017 C C . SER A 1 120 ? 20.605 6.094 -26.517 1.00 91.81 120 SER A C 1
ATOM 1019 O O . SER A 1 120 ? 21.761 6.491 -26.636 1.00 91.81 120 SER A O 1
ATOM 1021 N N . GLY A 1 121 ? 20.217 4.902 -26.976 1.00 91.69 121 GLY A N 1
ATOM 1022 C CA . GLY A 1 121 ? 21.129 3.878 -27.493 1.00 91.69 121 GLY A CA 1
ATOM 1023 C C . GLY A 1 121 ? 21.876 3.098 -26.405 1.00 91.69 121 GLY A C 1
ATOM 1024 O O . GLY A 1 121 ? 22.736 2.281 -26.729 1.00 91.69 121 GLY A O 1
ATOM 1025 N N . GLU A 1 122 ? 21.575 3.331 -25.125 1.00 92.75 122 GLU A N 1
ATOM 1026 C CA . GLU A 1 122 ? 22.253 2.669 -24.009 1.00 92.75 122 GLU A CA 1
ATOM 1027 C C . GLU A 1 122 ? 21.840 1.197 -23.882 1.00 92.75 122 GLU A C 1
ATOM 1029 O O . GLU A 1 122 ? 20.656 0.851 -23.938 1.00 92.75 122 GLU A O 1
ATOM 1034 N N . VAL A 1 123 ? 22.832 0.329 -23.666 1.00 93.81 123 VAL A N 1
ATOM 1035 C CA . VAL A 1 123 ? 22.621 -1.085 -23.336 1.00 93.81 123 VAL A CA 1
ATOM 1036 C C . VAL A 1 123 ? 22.304 -1.208 -21.847 1.00 93.81 123 VAL A C 1
ATOM 1038 O O . VAL A 1 123 ? 22.968 -0.604 -21.006 1.00 93.81 123 VAL A O 1
ATOM 1041 N N . ILE A 1 124 ? 21.285 -1.998 -21.514 1.00 93.06 124 ILE A N 1
ATOM 1042 C CA . ILE A 1 124 ? 20.802 -2.177 -20.145 1.00 93.06 124 ILE A CA 1
ATOM 1043 C C . ILE A 1 124 ? 21.061 -3.616 -19.690 1.00 93.06 124 ILE A C 1
ATOM 1045 O O . ILE A 1 124 ? 20.318 -4.536 -20.036 1.00 93.06 124 ILE A O 1
ATOM 1049 N N . ASP A 1 125 ? 22.077 -3.789 -18.842 1.00 88.06 125 ASP A N 1
ATOM 1050 C CA . ASP A 1 125 ? 22.587 -5.106 -18.422 1.00 88.06 125 ASP A CA 1
ATOM 1051 C C . ASP A 1 125 ? 21.660 -5.880 -17.473 1.00 88.06 125 ASP A C 1
ATOM 1053 O O . ASP A 1 125 ? 21.709 -7.105 -17.393 1.00 88.06 125 ASP A O 1
ATOM 1057 N N . ALA A 1 126 ? 20.798 -5.183 -16.726 1.00 89.69 126 ALA A N 1
ATOM 1058 C CA . ALA A 1 126 ? 19.922 -5.803 -15.731 1.00 89.69 126 ALA A CA 1
ATOM 1059 C C . ALA A 1 126 ? 18.450 -5.399 -15.922 1.00 89.69 126 ALA A C 1
ATOM 1061 O O . ALA A 1 126 ? 17.912 -4.660 -15.087 1.00 89.69 126 ALA A O 1
ATOM 1062 N N . PRO A 1 127 ? 17.756 -5.905 -16.964 1.00 90.69 127 PRO A N 1
ATOM 1063 C CA . PRO A 1 127 ? 16.393 -5.492 -17.307 1.00 90.69 127 PRO A CA 1
ATOM 1064 C C . PRO A 1 127 ? 15.407 -5.589 -16.140 1.00 90.69 127 PRO A C 1
ATOM 1066 O O . PRO A 1 127 ? 14.638 -4.663 -15.888 1.00 90.69 127 PRO A O 1
ATOM 1069 N N . LYS A 1 128 ? 15.475 -6.673 -15.355 1.00 89.88 128 LYS A N 1
ATOM 1070 C CA . LYS A 1 128 ? 14.612 -6.858 -14.179 1.00 89.88 128 LYS A CA 1
ATOM 1071 C C . LYS A 1 128 ? 14.779 -5.738 -13.149 1.00 89.88 128 LYS A C 1
ATOM 1073 O O . LYS A 1 128 ? 13.795 -5.149 -12.704 1.00 89.88 128 LYS A O 1
ATOM 1078 N N . ASN A 1 129 ? 16.022 -5.445 -12.770 1.00 89.00 129 ASN A N 1
ATOM 1079 C CA . ASN A 1 129 ? 16.324 -4.412 -11.779 1.00 89.00 129 ASN A CA 1
ATOM 1080 C C . ASN A 1 129 ? 16.035 -3.016 -12.331 1.00 89.00 129 ASN A C 1
ATOM 1082 O O . ASN A 1 129 ? 15.514 -2.174 -11.599 1.00 89.00 129 ASN A O 1
ATOM 1086 N N . PHE A 1 130 ? 16.331 -2.798 -13.613 1.00 92.44 130 PHE A N 1
ATOM 1087 C CA . PHE A 1 130 ? 16.033 -1.564 -14.321 1.00 92.44 130 PHE A CA 1
ATOM 1088 C C . PHE A 1 130 ? 14.539 -1.253 -14.280 1.00 92.44 130 PHE A C 1
ATOM 1090 O O . PHE A 1 130 ? 14.159 -0.206 -13.763 1.00 92.44 130 PHE A O 1
ATOM 1097 N N . PHE A 1 131 ? 13.681 -2.172 -14.730 1.00 90.50 131 PHE A N 1
ATOM 1098 C CA . PHE A 1 131 ? 12.240 -1.931 -14.751 1.00 90.50 131 PHE A CA 1
ATOM 1099 C C . PHE A 1 131 ? 11.642 -1.851 -13.357 1.00 90.50 131 PHE A C 1
ATOM 1101 O O . PHE A 1 131 ? 10.829 -0.963 -13.109 1.00 90.50 131 PHE A O 1
ATOM 1108 N N . ARG A 1 132 ? 12.088 -2.691 -12.414 1.00 86.31 132 ARG A N 1
ATOM 1109 C CA . ARG A 1 132 ? 11.653 -2.563 -11.018 1.00 86.31 132 ARG A CA 1
ATOM 1110 C C . ARG A 1 132 ? 11.967 -1.167 -10.483 1.00 86.31 132 ARG A C 1
ATOM 1112 O O . ARG A 1 132 ? 11.078 -0.499 -9.979 1.00 86.31 132 ARG A O 1
ATOM 1119 N N . LYS A 1 133 ? 13.197 -0.681 -10.680 1.00 86.81 133 LYS A N 1
ATOM 1120 C CA . LYS A 1 133 ? 13.601 0.667 -10.261 1.00 86.81 133 LYS A CA 1
ATOM 1121 C C . LYS A 1 133 ? 12.836 1.760 -11.014 1.00 86.81 133 LYS A C 1
ATOM 1123 O O . LYS A 1 133 ? 12.390 2.696 -10.362 1.00 86.81 133 LYS A O 1
ATOM 1128 N N . LYS A 1 134 ? 12.664 1.65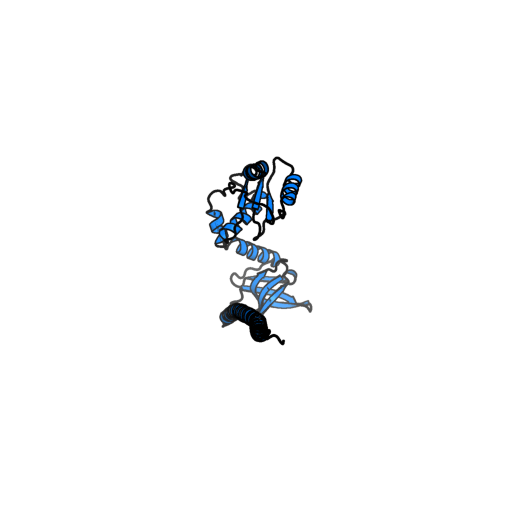5 -12.340 1.00 86.06 134 LYS A N 1
ATOM 1129 C CA . LYS A 1 134 ? 11.940 2.630 -13.182 1.00 86.06 134 LYS A CA 1
ATOM 1130 C C . LYS A 1 134 ? 10.496 2.784 -12.705 1.00 86.06 134 LYS A C 1
ATOM 1132 O O . LYS A 1 134 ? 10.067 3.906 -12.460 1.00 86.06 134 LYS A O 1
ATOM 1137 N N . TYR A 1 135 ? 9.780 1.680 -12.498 1.00 80.25 135 TYR A N 1
ATOM 1138 C CA . TYR A 1 135 ? 8.372 1.710 -12.094 1.00 80.25 135 TYR A CA 1
ATOM 1139 C C . TYR A 1 135 ? 8.159 1.969 -10.599 1.00 80.25 135 TYR A C 1
ATOM 1141 O O . TYR A 1 135 ? 7.229 2.690 -10.250 1.00 80.25 135 TYR A O 1
ATOM 1149 N N . ASP A 1 136 ? 9.044 1.497 -9.715 1.00 74.12 136 ASP A N 1
ATOM 1150 C CA . ASP A 1 136 ? 9.021 1.892 -8.298 1.00 74.12 136 ASP A CA 1
ATOM 1151 C C . ASP A 1 136 ? 9.323 3.389 -8.135 1.00 74.12 136 ASP A C 1
ATOM 1153 O O . ASP A 1 136 ? 8.729 4.063 -7.291 1.00 74.12 136 ASP A O 1
ATOM 1157 N N . TYR A 1 137 ? 10.234 3.931 -8.953 1.00 56.03 137 TYR A N 1
ATOM 1158 C CA . TYR A 1 137 ? 10.531 5.359 -8.994 1.00 56.03 137 TYR A CA 1
ATOM 1159 C C . TYR A 1 137 ? 9.368 6.157 -9.578 1.00 56.03 137 TYR A C 1
ATOM 1161 O O . TYR A 1 137 ? 8.999 7.155 -8.977 1.00 56.03 137 TYR A O 1
ATOM 1169 N N . GLN A 1 138 ? 8.733 5.722 -10.671 1.00 59.69 138 GLN A N 1
ATOM 1170 C CA . GLN A 1 138 ? 7.529 6.384 -11.196 1.00 59.69 138 GLN A CA 1
ATOM 1171 C C . GLN A 1 138 ? 6.380 6.377 -10.178 1.00 59.69 138 GLN A C 1
ATOM 1173 O O . GLN A 1 138 ? 5.760 7.416 -9.969 1.00 59.69 138 GLN A O 1
ATOM 1178 N N . LYS A 1 139 ? 6.188 5.276 -9.441 1.00 61.38 139 LYS A N 1
ATOM 1179 C CA . LYS A 1 139 ? 5.257 5.200 -8.301 1.00 61.38 139 LYS A CA 1
ATOM 1180 C C . LYS A 1 139 ? 5.599 6.182 -7.168 1.00 61.38 139 LYS A C 1
ATOM 1182 O O . LYS A 1 139 ? 4.718 6.569 -6.414 1.00 61.38 139 LYS A O 1
ATOM 1187 N N . LYS A 1 140 ? 6.872 6.569 -7.027 1.00 53.91 140 LYS A N 1
ATOM 1188 C CA . LYS A 1 140 ? 7.355 7.586 -6.073 1.00 53.91 140 LYS A CA 1
ATOM 1189 C C . LYS A 1 140 ? 7.353 9.018 -6.626 1.00 53.91 140 LYS A C 1
ATOM 1191 O O . LYS A 1 140 ? 7.346 9.949 -5.829 1.00 53.91 140 LYS A O 1
ATOM 1196 N N . LYS A 1 141 ? 7.465 9.197 -7.947 1.00 45.47 141 LYS A N 1
ATOM 1197 C CA . LYS A 1 141 ? 7.738 10.482 -8.618 1.00 45.47 141 LYS A CA 1
ATOM 1198 C C . LYS A 1 141 ? 6.504 11.122 -9.244 1.00 45.47 141 LYS A C 1
ATOM 1200 O O . LYS A 1 141 ? 6.586 12.275 -9.647 1.00 45.47 141 LYS A O 1
ATOM 1205 N N . VAL A 1 142 ? 5.386 10.411 -9.333 1.00 46.66 142 VAL A N 1
ATOM 1206 C CA . VAL A 1 142 ? 4.080 11.063 -9.386 1.00 46.66 142 VAL A CA 1
ATOM 1207 C C . VAL A 1 142 ? 3.653 11.169 -7.931 1.00 46.66 142 VAL A C 1
ATOM 1209 O O . VAL A 1 142 ? 3.266 10.150 -7.355 1.00 46.66 142 VAL A O 1
ATOM 1212 N N . PRO A 1 143 ? 3.792 12.335 -7.274 1.00 52.66 143 PRO A N 1
ATOM 1213 C CA . PRO A 1 143 ? 3.021 12.551 -6.077 1.00 52.66 143 PRO A CA 1
ATOM 1214 C C . PRO A 1 143 ? 1.574 12.459 -6.547 1.00 52.66 143 PRO A C 1
ATOM 1216 O O . PRO A 1 143 ? 1.091 13.334 -7.264 1.00 52.66 143 PRO A O 1
ATOM 1219 N N . ASP A 1 144 ? 0.884 11.371 -6.213 1.00 63.00 144 ASP A N 1
ATOM 1220 C CA . ASP A 1 144 ? -0.571 11.406 -6.262 1.00 63.00 144 ASP A CA 1
ATOM 1221 C C . ASP A 1 144 ? -0.974 12.667 -5.483 1.00 63.00 144 ASP A C 1
ATOM 1223 O O . ASP A 1 144 ? -0.369 12.929 -4.440 1.00 63.00 144 ASP A O 1
ATOM 1227 N N . GLU A 1 145 ? -1.953 13.442 -5.958 1.00 64.75 145 GLU A N 1
ATOM 1228 C CA . GLU A 1 145 ? -2.444 14.687 -5.323 1.00 64.75 145 GLU A CA 1
ATOM 1229 C C . GLU A 1 145 ? -2.565 14.558 -3.787 1.00 64.75 145 GLU A C 1
ATOM 1231 O O . GLU A 1 145 ? -2.330 15.482 -3.014 1.00 64.75 145 GLU A O 1
ATOM 1236 N N . VAL A 1 146 ? -2.879 13.346 -3.335 1.00 65.69 146 VAL A N 1
ATOM 1237 C CA . VAL A 1 146 ? -2.938 12.933 -1.938 1.00 65.69 146 VAL A CA 1
ATOM 1238 C C . VAL A 1 146 ? -1.599 13.067 -1.192 1.00 65.69 146 VAL A C 1
ATOM 1240 O O . VAL A 1 146 ? -1.583 13.551 -0.069 1.00 65.69 146 VAL A O 1
ATOM 1243 N N . SER A 1 147 ? -0.477 12.647 -1.769 1.00 66.62 147 SER A N 1
ATOM 1244 C CA . SER A 1 147 ? 0.853 12.674 -1.139 1.00 66.62 147 SER A CA 1
ATOM 1245 C C . SER A 1 147 ? 1.436 14.081 -0.974 1.00 66.62 147 SER A C 1
ATOM 1247 O O . SER A 1 147 ? 2.083 14.352 0.039 1.00 66.62 147 SER A O 1
ATOM 1249 N N . GLU A 1 148 ? 1.151 14.984 -1.912 1.00 68.44 148 GLU A N 1
ATOM 1250 C CA . GLU A 1 148 ? 1.490 16.406 -1.800 1.00 68.44 148 GLU A CA 1
ATOM 1251 C C . GLU A 1 148 ? 0.669 17.049 -0.674 1.00 68.44 148 GLU A C 1
ATOM 1253 O O . GLU A 1 148 ? 1.230 17.632 0.253 1.00 68.44 148 GLU A O 1
ATOM 1258 N N . LYS A 1 149 ? -0.640 16.762 -0.626 1.00 68.25 149 LYS A N 1
ATOM 1259 C CA . LYS A 1 149 ? -1.506 17.170 0.490 1.00 68.25 149 LYS A CA 1
ATOM 1260 C C . LYS A 1 149 ? -1.058 16.620 1.848 1.00 68.25 149 LYS A C 1
ATOM 1262 O O . LYS A 1 149 ? -1.218 17.321 2.839 1.00 68.25 149 LYS A O 1
ATOM 1267 N N . ILE A 1 150 ? -0.500 15.402 1.931 1.00 69.81 150 ILE A N 1
ATOM 1268 C CA . ILE A 1 150 ? 0.066 14.844 3.182 1.00 69.81 150 ILE A CA 1
ATOM 1269 C C . ILE A 1 150 ? 1.266 15.673 3.659 1.00 69.81 150 ILE A C 1
ATOM 1271 O O . ILE A 1 150 ? 1.421 15.884 4.860 1.00 69.81 150 ILE A O 1
ATOM 1275 N N . LEU A 1 151 ? 2.132 16.110 2.740 1.00 65.06 151 LEU A N 1
ATOM 1276 C CA . LEU A 1 151 ? 3.326 16.904 3.055 1.00 65.06 151 LEU A CA 1
ATOM 1277 C C . LEU A 1 151 ? 2.980 18.313 3.544 1.00 65.06 151 LEU A C 1
ATOM 1279 O O . LEU A 1 151 ? 3.702 18.855 4.377 1.00 65.06 151 LEU A O 1
ATOM 1283 N N . GLU A 1 152 ? 1.875 18.873 3.060 1.00 67.75 152 GLU A N 1
ATOM 1284 C CA . GLU A 1 152 ? 1.385 20.196 3.450 1.00 67.75 152 GLU A CA 1
ATOM 1285 C C . GLU A 1 152 ? 0.547 20.194 4.738 1.00 67.75 152 GLU A C 1
ATOM 1287 O O . GLU A 1 152 ? 0.221 21.262 5.264 1.00 67.75 152 GLU A O 1
ATOM 1292 N N . GLN A 1 153 ? 0.186 19.023 5.283 1.00 63.78 153 GLN A N 1
ATOM 1293 C CA . GLN A 1 153 ? -0.599 18.991 6.513 1.00 63.78 153 GLN A CA 1
ATOM 1294 C C . GLN A 1 153 ? 0.199 19.551 7.694 1.00 63.78 153 GLN A C 1
ATOM 1296 O O . GLN A 1 153 ? 1.328 19.145 7.979 1.00 63.78 153 GLN A O 1
ATOM 1301 N N . LYS A 1 154 ? -0.459 20.444 8.445 1.00 61.00 154 LYS A N 1
ATOM 1302 C CA . LYS A 1 154 ? -0.094 20.774 9.830 1.00 61.00 154 LYS A CA 1
ATOM 1303 C C . LYS A 1 154 ? 0.121 19.485 10.641 1.00 61.00 154 LYS A C 1
ATOM 1305 O O . LYS A 1 154 ? -0.434 18.449 10.270 1.00 61.00 154 LYS A O 1
ATOM 1310 N N . PRO A 1 155 ? 0.890 19.529 11.749 1.00 69.00 155 PRO A N 1
ATOM 1311 C CA . PRO A 1 155 ? 1.097 18.355 12.593 1.00 69.00 155 PRO A CA 1
ATOM 1312 C C . PRO A 1 155 ? -0.236 17.656 12.871 1.00 69.00 155 PRO A C 1
ATOM 1314 O O . PRO A 1 155 ? -1.190 18.291 13.320 1.00 69.00 155 PRO A O 1
ATOM 1317 N N . VAL A 1 156 ? -0.291 16.364 12.533 1.00 74.00 156 VAL A N 1
ATOM 1318 C CA . VAL A 1 156 ? -1.483 15.527 12.686 1.00 74.00 156 VAL A CA 1
ATOM 1319 C C . VAL A 1 156 ? -1.927 15.598 14.142 1.00 74.00 156 VAL A C 1
ATOM 1321 O O . VAL A 1 156 ? -1.143 15.300 15.042 1.00 74.00 156 VAL A O 1
ATOM 1324 N N . SER A 1 157 ? -3.165 16.025 14.378 1.00 79.69 157 SER A N 1
ATOM 1325 C CA . SER A 1 157 ? -3.749 16.032 15.714 1.00 79.69 157 SER A CA 1
ATOM 1326 C C . SER A 1 157 ? -4.128 14.609 16.122 1.00 79.69 157 SER A C 1
ATOM 1328 O O . SER A 1 157 ? -4.769 13.896 15.351 1.00 79.69 157 SER A O 1
ATOM 1330 N N . TYR A 1 158 ? -3.769 14.228 17.348 1.00 84.12 158 TYR A N 1
ATOM 1331 C CA . TYR A 1 158 ? -4.132 12.948 17.977 1.00 84.12 158 TYR A CA 1
ATOM 1332 C C . TYR A 1 158 ? -5.274 13.123 18.998 1.00 84.12 158 TYR A C 1
ATOM 1334 O O . TYR A 1 158 ? -5.379 12.377 19.971 1.00 84.12 158 TYR A O 1
ATOM 1342 N N . GLU A 1 159 ? -6.076 14.175 18.830 1.00 84.25 159 GLU A N 1
ATOM 1343 C CA . GLU A 1 159 ? -7.046 14.658 19.822 1.00 84.25 159 GLU A CA 1
ATOM 1344 C C . GLU A 1 159 ? -8.486 14.245 19.506 1.00 84.25 159 GLU A C 1
ATOM 1346 O O . GLU A 1 159 ? -9.424 14.762 20.112 1.00 84.25 159 GLU A O 1
ATOM 1351 N N . ASP A 1 160 ? -8.677 13.324 18.559 1.00 90.44 160 ASP A N 1
ATOM 1352 C CA . ASP A 1 160 ? -10.016 12.846 18.241 1.00 90.44 160 ASP A CA 1
ATOM 1353 C C . ASP A 1 160 ? -10.572 12.035 19.414 1.00 90.44 160 ASP A C 1
ATOM 1355 O O . ASP A 1 160 ? -9.881 11.190 19.993 1.00 90.44 160 ASP A O 1
ATOM 1359 N N . ASN A 1 161 ? -11.831 12.295 19.762 1.00 92.12 161 ASN A N 1
ATOM 1360 C CA . ASN A 1 161 ? -12.517 11.578 20.829 1.00 92.12 161 ASN A CA 1
ATOM 1361 C C . ASN A 1 161 ? -13.011 10.208 20.342 1.00 92.12 161 ASN A C 1
ATOM 1363 O O . ASN A 1 161 ? -13.258 9.994 19.152 1.00 92.12 161 ASN A O 1
ATOM 1367 N N . ILE A 1 162 ? -13.171 9.289 21.291 1.00 92.88 162 ILE A N 1
ATOM 1368 C CA . ILE A 1 162 ? -13.815 7.995 21.075 1.00 92.88 162 ILE A CA 1
ATOM 1369 C C . ILE A 1 162 ? -15.184 8.070 21.748 1.00 92.88 162 ILE A C 1
ATOM 1371 O O . ILE A 1 162 ? -15.254 8.184 22.967 1.00 92.88 162 ILE A O 1
ATOM 1375 N N . ASP A 1 163 ? -16.252 8.031 20.950 1.00 90.19 163 ASP A N 1
ATOM 1376 C CA . ASP A 1 163 ? -17.631 8.091 21.457 1.00 90.19 163 ASP A CA 1
ATOM 1377 C C . ASP A 1 163 ? -18.235 6.687 21.621 1.00 90.19 163 ASP A C 1
ATOM 1379 O O . ASP A 1 163 ? -18.927 6.401 22.594 1.00 90.19 163 ASP A O 1
ATOM 1383 N N . ASN A 1 164 ? -17.979 5.801 20.653 1.00 93.44 164 ASN A N 1
ATOM 1384 C CA . ASN A 1 164 ? -18.439 4.416 20.649 1.00 93.44 164 ASN A CA 1
ATOM 1385 C C . ASN A 1 164 ? -17.477 3.549 19.827 1.00 93.44 164 ASN A C 1
ATOM 1387 O O . ASN A 1 164 ? -17.006 3.969 18.768 1.00 93.44 164 ASN A O 1
ATOM 1391 N N . VAL A 1 165 ? -17.232 2.326 20.290 1.00 95.25 165 VAL A N 1
ATOM 1392 C CA . VAL A 1 165 ? -16.371 1.341 19.623 1.00 95.25 165 VAL A CA 1
ATOM 1393 C C . VAL A 1 165 ? -17.126 0.095 19.148 1.00 95.25 165 VAL A C 1
ATOM 1395 O O . VAL A 1 165 ? -16.547 -0.709 18.423 1.00 95.25 165 VAL A O 1
ATOM 1398 N N . ASP A 1 166 ? -18.410 -0.054 19.482 1.00 96.81 166 ASP A N 1
ATOM 1399 C CA . ASP A 1 166 ? -19.217 -1.210 19.081 1.00 96.81 166 ASP A CA 1
ATOM 1400 C C . ASP A 1 166 ? -19.390 -1.281 17.553 1.00 96.81 166 ASP A C 1
ATOM 1402 O O . ASP A 1 166 ? -19.820 -0.324 16.899 1.00 96.81 166 ASP A O 1
ATOM 1406 N N . GLY A 1 167 ? -18.993 -2.412 16.969 1.00 95.75 167 GLY A N 1
ATOM 1407 C CA . GLY A 1 167 ? -18.968 -2.655 15.528 1.00 95.75 167 GLY A CA 1
ATOM 1408 C C . GLY A 1 167 ? -17.911 -1.855 14.758 1.00 95.75 167 GLY A C 1
ATOM 1409 O O . GLY A 1 167 ? -17.886 -1.911 13.525 1.00 95.75 167 GLY A O 1
ATOM 1410 N N . LYS A 1 168 ? -17.041 -1.103 15.444 1.00 96.56 168 LYS A N 1
ATOM 1411 C CA . LYS A 1 168 ? -16.053 -0.205 14.829 1.00 96.56 168 LYS A CA 1
ATOM 1412 C C . LYS A 1 168 ? -14.712 -0.880 14.609 1.00 96.56 168 LYS A C 1
ATOM 1414 O O . LYS A 1 168 ? -14.258 -1.681 15.423 1.00 96.56 168 LYS A O 1
ATOM 1419 N N . LYS A 1 169 ? -14.052 -0.546 13.498 1.00 97.06 169 LYS A N 1
ATOM 1420 C CA . LYS A 1 169 ? -12.742 -1.099 13.135 1.00 97.06 169 LYS A CA 1
ATOM 1421 C C . LYS A 1 169 ? -11.630 -0.294 13.789 1.00 97.06 169 LYS A C 1
ATOM 1423 O O . LYS A 1 169 ? -11.373 0.848 13.405 1.00 97.06 169 LYS A O 1
ATOM 1428 N N . CYS A 1 170 ? -10.946 -0.917 14.739 1.00 96.50 170 CYS A N 1
ATOM 1429 C CA . CYS A 1 170 ? -9.925 -0.280 15.561 1.00 96.50 170 CYS A CA 1
ATOM 1430 C C . CYS A 1 170 ? -8.543 -0.869 15.264 1.00 96.50 170 CYS A C 1
ATOM 1432 O O . CYS A 1 170 ? -8.372 -2.085 15.169 1.00 96.50 170 CYS A O 1
ATOM 1434 N N . CYS A 1 171 ? -7.529 -0.015 15.138 1.00 95.44 171 CYS A N 1
ATOM 1435 C CA . CYS A 1 171 ? -6.138 -0.430 14.984 1.00 95.44 171 CYS A CA 1
ATOM 1436 C C . CYS A 1 171 ? -5.266 0.237 16.045 1.00 95.44 171 CYS A C 1
ATOM 1438 O O . CYS A 1 171 ? -5.315 1.450 16.220 1.00 95.44 171 CYS A O 1
ATOM 1440 N N . PHE A 1 172 ? -4.412 -0.547 16.699 1.00 94.12 172 PHE A N 1
ATOM 1441 C CA . PHE A 1 172 ? -3.461 -0.050 17.689 1.00 94.12 172 PHE A CA 1
ATOM 1442 C C . PHE A 1 172 ? -2.063 0.118 17.074 1.00 94.12 172 PHE A C 1
ATOM 1444 O O . PHE A 1 172 ? -1.595 -0.683 16.247 1.00 94.12 172 PHE A O 1
ATOM 1451 N N . THR A 1 173 ? -1.362 1.179 17.469 1.00 90.75 173 THR A N 1
ATOM 1452 C CA . THR A 1 173 ? 0.013 1.467 17.045 1.00 90.75 173 THR A CA 1
ATOM 1453 C C . THR A 1 173 ? 0.809 2.155 18.150 1.00 90.75 173 THR A C 1
ATOM 1455 O O . THR A 1 173 ? 0.232 2.762 19.039 1.00 90.75 173 THR A O 1
ATOM 1458 N N . GLY A 1 174 ? 2.140 2.079 18.097 1.00 87.25 174 GLY A N 1
ATOM 1459 C CA . GLY A 1 174 ? 3.008 2.691 19.111 1.00 87.25 174 GLY A CA 1
ATOM 1460 C C . GLY A 1 174 ? 3.164 1.852 20.384 1.00 87.25 174 GLY A C 1
ATOM 1461 O O . GLY A 1 174 ? 2.796 0.674 20.417 1.00 87.25 174 GLY A O 1
ATOM 1462 N N . LYS A 1 175 ? 3.788 2.433 21.410 1.00 87.25 175 LYS A N 1
ATOM 1463 C CA . LYS A 1 175 ? 4.054 1.772 22.696 1.00 87.25 175 LYS A CA 1
ATOM 1464 C C . LYS A 1 175 ? 3.054 2.290 23.722 1.00 87.25 175 LYS A C 1
ATOM 1466 O O . LYS A 1 175 ? 3.049 3.481 23.975 1.00 87.25 175 LYS A O 1
ATOM 1471 N N . PHE A 1 176 ? 2.261 1.400 24.301 1.00 90.19 176 PHE A N 1
ATOM 1472 C CA . PHE A 1 176 ? 1.266 1.742 25.316 1.00 90.19 176 PHE A CA 1
ATOM 1473 C C . PHE A 1 176 ? 1.862 1.632 26.722 1.00 90.19 176 PHE A C 1
ATOM 1475 O O . PHE A 1 176 ? 2.861 0.930 26.921 1.00 90.19 176 PHE A O 1
ATOM 1482 N N . SER A 1 177 ? 1.262 2.337 27.679 1.00 90.12 177 SER A N 1
ATOM 1483 C CA . SER A 1 177 ? 1.551 2.189 29.110 1.00 90.12 177 SER A CA 1
ATOM 1484 C C . SER A 1 177 ? 1.129 0.814 29.636 1.00 90.12 177 SER A C 1
ATOM 1486 O O . SER A 1 177 ? 1.840 0.226 30.448 1.00 90.12 177 SER A O 1
ATOM 1488 N N . GLU A 1 178 ? 0.027 0.275 29.112 1.00 90.31 178 GLU A N 1
ATOM 1489 C CA . GLU A 1 178 ? -0.462 -1.078 29.378 1.00 90.31 178 GLU A CA 1
ATOM 1490 C C . GLU A 1 178 ? -0.066 -2.068 28.268 1.00 90.31 178 GLU A C 1
ATOM 1492 O O . GLU A 1 178 ? 0.387 -1.698 27.177 1.00 90.31 178 GLU A O 1
ATOM 1497 N N . GLN A 1 179 ? -0.244 -3.366 28.528 1.00 92.38 179 GLN A N 1
ATOM 1498 C CA . GLN A 1 179 ? 0.001 -4.392 27.522 1.00 92.38 179 GLN A CA 1
ATOM 1499 C C . GLN A 1 179 ? -1.026 -4.270 26.387 1.00 92.38 179 GLN A C 1
ATOM 1501 O O . GLN A 1 179 ? -2.235 -4.289 26.609 1.00 92.38 179 GLN A O 1
ATOM 1506 N N . ARG A 1 180 ? -0.544 -4.174 25.138 1.00 93.31 180 ARG A N 1
ATOM 1507 C CA . ARG A 1 180 ? -1.414 -3.966 23.966 1.00 93.31 180 ARG A CA 1
ATOM 1508 C C . ARG A 1 180 ? -2.499 -5.040 23.832 1.00 93.31 180 ARG A C 1
ATOM 1510 O O . ARG A 1 180 ? -3.617 -4.698 23.478 1.00 93.31 180 ARG A O 1
ATOM 1517 N N . SER A 1 181 ? -2.178 -6.302 24.124 1.00 94.62 181 SER A N 1
ATOM 1518 C CA . SER A 1 181 ? -3.155 -7.399 24.070 1.00 94.62 181 SER A CA 1
ATOM 1519 C C . SER A 1 181 ? -4.345 -7.168 24.992 1.00 94.62 181 SER A C 1
ATOM 1521 O O . SER A 1 181 ? -5.462 -7.530 24.649 1.00 94.62 181 SER A O 1
ATOM 1523 N N . ASP A 1 182 ? -4.110 -6.550 26.145 1.00 95.12 182 ASP A N 1
ATOM 1524 C CA . ASP A 1 182 ? -5.133 -6.375 27.168 1.00 95.12 182 ASP A CA 1
ATOM 1525 C C . ASP A 1 182 ? -6.053 -5.217 26.775 1.00 95.12 182 ASP A C 1
ATOM 1527 O O . ASP A 1 182 ? -7.268 -5.305 26.930 1.00 95.12 182 ASP A O 1
ATOM 1531 N N . LEU A 1 183 ? -5.486 -4.163 26.180 1.00 94.94 183 LEU A N 1
ATOM 1532 C CA . LEU A 1 183 ? -6.248 -3.069 25.576 1.00 94.94 183 LEU A CA 1
ATOM 1533 C C . LEU A 1 183 ? -7.093 -3.549 24.390 1.00 94.94 183 LEU A C 1
ATOM 1535 O O . LEU A 1 183 ? -8.271 -3.205 24.303 1.00 94.94 183 LEU A O 1
ATOM 1539 N N . GLU A 1 184 ? -6.513 -4.365 23.506 1.00 96.06 184 GLU A N 1
ATOM 1540 C CA . GLU A 1 184 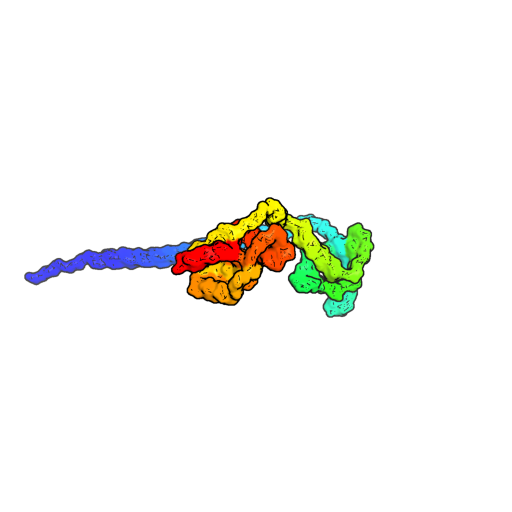? -7.230 -4.981 22.384 1.00 96.06 184 GLU A CA 1
ATOM 1541 C C . GLU A 1 184 ? -8.395 -5.840 22.899 1.00 96.06 184 GLU A C 1
ATOM 1543 O O . GLU A 1 184 ? -9.525 -5.635 22.465 1.00 96.06 184 GLU A O 1
ATOM 1548 N N . ALA A 1 185 ? -8.165 -6.696 23.901 1.00 96.06 185 ALA A N 1
ATOM 1549 C CA . ALA A 1 185 ? -9.206 -7.532 24.502 1.00 96.06 185 ALA A CA 1
ATOM 1550 C C . ALA A 1 185 ? -10.328 -6.717 25.173 1.00 96.06 185 ALA A C 1
ATOM 1552 O O . ALA A 1 185 ? -11.500 -7.076 25.065 1.00 96.06 185 ALA A O 1
ATOM 1553 N N . ARG A 1 186 ? -10.003 -5.601 25.844 1.00 95.19 186 ARG A N 1
ATOM 1554 C CA . ARG A 1 186 ? -11.017 -4.687 26.404 1.00 95.19 186 ARG A CA 1
ATOM 1555 C C . ARG A 1 186 ? -11.884 -4.078 25.303 1.00 95.19 186 ARG A C 1
ATOM 1557 O O . ARG A 1 186 ? -13.101 -4.055 25.438 1.00 95.19 186 ARG A O 1
ATOM 1564 N N . PHE A 1 187 ? -11.273 -3.618 24.212 1.00 96.94 187 PHE A N 1
ATOM 1565 C CA . PHE A 1 187 ? -12.002 -3.059 23.071 1.00 96.94 187 PHE A CA 1
ATOM 1566 C C . PHE A 1 187 ? -12.869 -4.113 22.370 1.00 96.94 187 PHE A C 1
ATOM 1568 O O . PHE A 1 187 ? -14.015 -3.821 22.035 1.00 96.94 187 PHE A O 1
ATOM 1575 N N . GLU A 1 188 ? -12.372 -5.340 22.199 1.00 96.56 188 GLU A N 1
ATOM 1576 C CA . GLU A 1 188 ? -13.174 -6.467 21.696 1.00 96.56 188 GLU A CA 1
ATOM 1577 C C . GLU A 1 188 ? -14.366 -6.761 22.612 1.00 96.56 188 GLU A C 1
ATOM 1579 O O . GLU A 1 188 ? -15.478 -6.960 22.129 1.00 96.56 188 GLU A O 1
ATOM 1584 N N . GLY A 1 189 ? -14.164 -6.712 23.933 1.00 96.19 189 GLY A N 1
ATOM 1585 C CA . GLY A 1 189 ? -15.232 -6.858 24.925 1.00 96.19 189 GLY A CA 1
ATOM 1586 C C . GLY A 1 189 ? -16.322 -5.783 24.834 1.00 96.19 189 GLY A C 1
ATOM 1587 O O . GLY A 1 189 ? -17.460 -6.041 25.219 1.00 96.19 189 GLY A O 1
ATOM 1588 N N . LEU A 1 190 ? -15.999 -4.612 24.281 1.00 95.62 190 LEU A N 1
ATOM 1589 C CA . LEU A 1 190 ? -16.933 -3.515 23.998 1.00 95.62 190 LEU A CA 1
ATOM 1590 C C . LEU A 1 190 ? -17.535 -3.579 22.579 1.00 95.62 190 LEU A C 1
ATOM 1592 O O . LEU A 1 190 ? -18.215 -2.644 22.165 1.00 95.62 190 LEU A O 1
ATOM 1596 N N . GLY A 1 191 ? -17.283 -4.655 21.825 1.00 96.19 191 GLY A N 1
ATOM 1597 C CA . GLY A 1 191 ? -17.834 -4.875 20.483 1.00 96.19 191 GLY A CA 1
ATOM 1598 C C . GLY A 1 191 ? -16.963 -4.364 19.331 1.00 96.19 191 GLY A C 1
ATOM 1599 O O . GLY A 1 191 ? -17.385 -4.416 18.174 1.00 96.19 191 GLY A O 1
ATOM 1600 N N . ALA A 1 192 ? -15.745 -3.886 19.600 1.00 97.12 192 ALA A N 1
ATOM 1601 C CA . ALA A 1 192 ? -14.842 -3.417 18.553 1.00 97.12 192 ALA A CA 1
ATOM 1602 C C . ALA A 1 192 ? -14.260 -4.564 17.715 1.00 97.12 192 ALA A C 1
ATOM 1604 O O . ALA A 1 192 ? -13.988 -5.661 18.202 1.00 97.12 192 ALA A O 1
ATOM 1605 N N . VAL A 1 193 ? -13.971 -4.274 16.447 1.00 97.19 193 VAL A N 1
ATOM 1606 C CA . VAL A 1 193 ? -13.280 -5.180 15.524 1.00 97.19 193 VAL A CA 1
ATOM 1607 C C . VAL A 1 193 ? -11.809 -4.781 15.438 1.00 97.19 193 VAL A C 1
ATOM 1609 O O . VAL A 1 193 ? -11.458 -3.798 14.778 1.00 97.19 193 VAL A O 1
ATOM 1612 N N . ILE A 1 194 ? -10.929 -5.551 16.081 1.00 97.25 194 ILE A N 1
ATOM 1613 C CA . ILE A 1 194 ? -9.493 -5.251 16.122 1.00 97.25 194 ILE A CA 1
ATOM 1614 C C . ILE A 1 194 ? -8.788 -5.668 14.833 1.00 97.25 194 ILE A C 1
ATOM 1616 O O . ILE A 1 194 ? -8.929 -6.782 14.326 1.00 97.25 194 ILE A O 1
ATOM 1620 N N . GLN A 1 195 ? -7.975 -4.757 14.300 1.00 94.69 195 GLN A N 1
ATOM 1621 C CA . GLN A 1 195 ? -7.212 -4.948 13.074 1.00 94.69 195 GLN A CA 1
ATOM 1622 C C . GLN A 1 195 ? -5.720 -4.685 13.290 1.00 94.69 195 GLN A C 1
ATOM 1624 O O . GLN A 1 195 ? -5.300 -3.703 13.904 1.00 94.69 195 GLN A O 1
ATOM 1629 N N . LYS A 1 196 ? -4.877 -5.532 12.689 1.00 91.25 196 LYS A N 1
ATOM 1630 C CA . LYS A 1 196 ? -3.410 -5.388 12.763 1.00 91.25 196 LYS A CA 1
ATOM 1631 C C . LYS A 1 196 ? -2.866 -4.252 11.893 1.00 91.25 196 LYS A C 1
ATOM 1633 O O . LYS A 1 196 ? -1.796 -3.709 12.193 1.00 91.25 196 LYS A O 1
ATOM 1638 N N . ALA A 1 197 ? -3.577 -3.903 10.823 1.00 89.69 197 ALA A N 1
ATOM 1639 C CA . ALA A 1 197 ? -3.190 -2.896 9.843 1.00 89.69 197 ALA A CA 1
ATOM 1640 C C . ALA A 1 197 ? -4.321 -1.885 9.630 1.00 89.69 197 ALA A C 1
ATOM 1642 O O . ALA A 1 197 ? -5.490 -2.240 9.740 1.00 89.69 197 ALA A O 1
ATOM 1643 N N . VAL A 1 198 ? -3.948 -0.645 9.303 1.00 89.75 198 VAL A N 1
ATOM 1644 C CA . VAL A 1 198 ? -4.902 0.390 8.891 1.00 89.75 198 VAL A CA 1
ATOM 1645 C C . VAL A 1 198 ? -5.347 0.084 7.466 1.00 89.75 198 VAL A C 1
ATOM 1647 O O . VAL A 1 198 ? -4.516 -0.199 6.601 1.00 89.75 198 VAL A O 1
ATOM 1650 N N . THR A 1 199 ? -6.654 0.114 7.253 1.00 90.62 199 THR A N 1
ATOM 1651 C CA . THR A 1 199 ? -7.311 -0.084 5.961 1.00 90.62 199 THR A CA 1
ATOM 1652 C C . THR A 1 199 ? -8.171 1.131 5.633 1.00 90.62 199 THR A C 1
ATOM 1654 O O . THR A 1 199 ? -8.403 1.989 6.485 1.00 90.62 199 THR A O 1
ATOM 1657 N N . ASP A 1 200 ? -8.700 1.175 4.414 1.00 86.12 200 ASP A N 1
ATOM 1658 C CA . ASP A 1 200 ? -9.645 2.204 3.968 1.00 86.12 200 ASP A CA 1
ATOM 1659 C C . ASP A 1 200 ? -10.931 2.269 4.822 1.00 86.12 200 ASP A C 1
ATOM 1661 O O . ASP A 1 200 ? -11.625 3.282 4.807 1.00 86.12 200 ASP A O 1
ATOM 1665 N N . GLU A 1 201 ? -11.251 1.193 5.546 1.00 89.56 201 GLU A N 1
ATOM 1666 C CA . GLU A 1 201 ? -12.458 1.046 6.369 1.00 89.56 201 GLU A CA 1
ATOM 1667 C C . GLU A 1 201 ? -12.179 1.210 7.871 1.00 89.56 201 GLU A C 1
ATOM 1669 O O . GLU A 1 201 ? -13.074 1.005 8.683 1.00 89.56 201 GLU A O 1
ATOM 1674 N N . THR A 1 202 ? -10.941 1.515 8.266 1.00 93.88 202 THR A N 1
ATOM 1675 C CA . THR A 1 202 ? -10.586 1.677 9.680 1.00 93.88 202 THR A CA 1
ATOM 1676 C C . THR A 1 202 ? -11.218 2.953 10.242 1.00 93.88 202 THR A C 1
ATOM 1678 O O . THR A 1 202 ? -10.915 4.052 9.772 1.00 93.88 202 THR A O 1
ATOM 1681 N N . ASP A 1 203 ? -12.050 2.803 11.274 1.00 95.31 203 ASP A N 1
ATOM 1682 C CA . ASP A 1 203 ? -12.711 3.912 11.965 1.00 95.31 203 ASP A CA 1
ATOM 1683 C C . ASP A 1 203 ? -11.754 4.614 12.940 1.00 95.31 203 ASP A C 1
ATOM 1685 O O . ASP A 1 203 ? -11.656 5.839 12.919 1.00 95.31 203 ASP A O 1
ATOM 1689 N N . TYR A 1 204 ? -11.013 3.850 13.755 1.00 95.56 204 TYR A N 1
ATOM 1690 C CA . TYR A 1 204 ? -10.143 4.382 14.812 1.00 95.56 204 TYR A CA 1
ATOM 1691 C C . TYR A 1 204 ? -8.709 3.851 14.710 1.00 95.56 204 TYR A C 1
ATOM 1693 O O . TYR A 1 204 ? -8.464 2.643 14.680 1.00 95.56 204 TYR A O 1
ATOM 1701 N N . LEU A 1 205 ? -7.738 4.763 14.724 1.00 94.81 205 LEU A N 1
ATOM 1702 C CA . LEU A 1 205 ? -6.324 4.478 14.946 1.00 94.81 205 LEU A CA 1
ATOM 1703 C C . LEU A 1 205 ? -5.928 4.987 16.335 1.00 94.81 205 LEU A C 1
ATOM 1705 O O . LEU A 1 205 ? -5.817 6.194 16.545 1.00 94.81 205 LEU A O 1
ATOM 1709 N N . ILE A 1 206 ? -5.667 4.067 17.259 1.00 94.50 206 ILE A N 1
ATOM 1710 C CA . ILE A 1 206 ? -5.223 4.378 18.615 1.00 94.50 206 ILE A CA 1
ATOM 1711 C C . ILE A 1 206 ? -3.692 4.386 18.647 1.00 94.50 206 ILE A C 1
ATOM 1713 O O . ILE A 1 206 ? -3.039 3.385 18.326 1.00 94.50 206 ILE A O 1
ATOM 1717 N N . VAL A 1 207 ? -3.115 5.523 19.030 1.00 91.31 207 VAL A N 1
ATOM 1718 C CA . VAL A 1 207 ? -1.671 5.768 19.066 1.00 91.31 207 VAL A CA 1
ATOM 1719 C C . VAL A 1 207 ? -1.189 5.810 20.515 1.00 91.31 207 VAL A C 1
ATOM 1721 O O . VAL A 1 207 ? -1.530 6.720 21.269 1.00 91.31 207 VAL A O 1
ATOM 1724 N N . GLY A 1 208 ? -0.384 4.816 20.885 1.00 88.31 208 GLY A N 1
ATOM 1725 C CA . GLY A 1 208 ? 0.300 4.723 22.171 1.00 88.31 208 GLY A CA 1
ATOM 1726 C C . GLY A 1 208 ? 1.634 5.465 22.191 1.00 88.31 208 GLY A C 1
ATOM 1727 O O . GLY A 1 208 ? 2.385 5.435 21.205 1.00 88.31 208 GLY A O 1
ATOM 1728 N N . GLY A 1 209 ? 1.952 6.049 23.346 1.00 81.06 209 GLY A N 1
ATOM 1729 C CA . GLY A 1 209 ? 3.195 6.782 23.588 1.00 81.06 209 GLY A CA 1
ATOM 1730 C C . GLY A 1 209 ? 3.134 8.241 23.137 1.00 81.06 209 GLY A C 1
ATOM 1731 O O . GLY A 1 209 ? 2.123 8.714 22.621 1.00 81.06 209 GLY A O 1
ATOM 1732 N N . GLU A 1 210 ? 4.224 8.981 23.352 1.00 65.25 210 GLU A N 1
ATOM 1733 C CA . GLU A 1 210 ? 4.248 10.399 22.996 1.00 65.25 210 GLU A CA 1
ATOM 1734 C C . GLU A 1 210 ? 4.202 10.595 21.473 1.00 65.25 210 GLU A C 1
ATOM 1736 O O . GLU A 1 210 ? 4.998 9.988 20.740 1.00 65.25 210 GLU A O 1
ATOM 1741 N N . PRO A 1 211 ? 3.311 11.469 20.973 1.00 58.03 211 PRO A N 1
ATOM 1742 C CA . PRO A 1 211 ? 3.299 11.836 19.572 1.00 58.03 211 PRO A CA 1
ATOM 1743 C C . PRO A 1 211 ? 4.588 12.591 19.233 1.00 58.03 211 PRO A C 1
ATOM 1745 O O . PRO A 1 211 ? 4.732 13.785 19.493 1.00 58.03 211 PRO A O 1
ATOM 1748 N N . SER A 1 212 ? 5.552 11.880 18.648 1.00 58.88 212 SER A N 1
ATOM 1749 C CA . SER A 1 212 ? 6.774 12.499 18.141 1.00 58.88 212 SER A CA 1
ATOM 1750 C C . SER A 1 212 ? 6.440 13.462 16.999 1.00 58.88 212 SER A C 1
ATOM 1752 O O . SER A 1 212 ? 5.647 13.142 16.106 1.00 58.88 212 SER A O 1
ATOM 1754 N N . ARG A 1 213 ? 7.101 14.628 16.987 1.00 54.06 213 ARG A N 1
ATOM 1755 C CA . ARG A 1 213 ? 7.061 15.576 15.857 1.00 54.06 213 ARG A CA 1
ATOM 1756 C C . ARG A 1 213 ? 7.486 14.909 14.543 1.00 54.06 213 ARG A C 1
ATOM 1758 O O . ARG A 1 213 ? 6.959 15.247 13.489 1.00 54.06 213 ARG A O 1
ATOM 1765 N N . ASP A 1 214 ? 8.343 13.894 14.639 1.00 55.16 214 ASP A N 1
ATOM 1766 C CA . ASP A 1 214 ? 8.917 13.131 13.531 1.00 55.16 214 ASP A CA 1
ATOM 1767 C C . ASP A 1 214 ? 8.189 11.799 13.287 1.00 55.16 214 ASP A C 1
ATOM 1769 O O . ASP A 1 214 ? 8.792 10.814 12.848 1.00 55.16 214 ASP A O 1
ATOM 1773 N N . TRP A 1 215 ? 6.877 11.740 13.567 1.00 64.00 215 TRP A N 1
ATOM 1774 C CA . TRP A 1 215 ? 6.077 10.513 13.451 1.00 64.00 215 TRP A CA 1
ATOM 1775 C C . TRP A 1 215 ? 6.280 9.799 12.110 1.00 64.00 215 TRP A C 1
ATOM 1777 O O . TRP A 1 215 ? 6.342 8.569 12.089 1.00 64.00 215 TRP A O 1
ATOM 1787 N N . LYS A 1 216 ? 6.485 10.564 11.029 1.00 53.59 216 LYS A N 1
ATOM 1788 C CA . LYS A 1 216 ? 6.688 10.100 9.649 1.00 53.59 216 LYS A CA 1
ATOM 1789 C C . LYS A 1 216 ? 7.852 9.113 9.473 1.00 53.59 216 LYS A C 1
ATOM 1791 O O . LYS A 1 216 ? 7.803 8.292 8.562 1.00 53.59 216 LYS A O 1
ATOM 1796 N N . PHE A 1 217 ? 8.864 9.138 10.343 1.00 50.97 217 PHE A N 1
ATOM 1797 C CA . PHE A 1 217 ? 10.038 8.255 10.252 1.00 50.97 217 PHE A CA 1
ATOM 1798 C C . PHE A 1 217 ? 9.954 7.003 11.142 1.00 50.97 217 PHE A C 1
ATOM 1800 O O . PHE A 1 217 ? 10.865 6.175 11.134 1.00 50.97 217 PHE A O 1
ATOM 1807 N N . SER A 1 218 ? 8.866 6.824 11.898 1.00 53.69 218 SER A N 1
ATOM 1808 C CA . SER A 1 218 ? 8.679 5.675 12.793 1.00 53.69 218 SER A CA 1
ATOM 1809 C C . SER A 1 218 ? 7.842 4.552 12.160 1.00 53.69 218 SER A C 1
ATOM 1811 O O . SER A 1 218 ? 7.110 4.750 11.190 1.00 53.69 218 SER A O 1
ATOM 1813 N N . SER A 1 219 ? 7.888 3.346 12.737 1.00 51.59 219 SER A N 1
ATOM 1814 C CA . SER A 1 219 ? 7.002 2.237 12.342 1.00 51.59 219 SER A CA 1
ATOM 1815 C C . SER A 1 219 ? 5.520 2.555 12.578 1.00 51.59 219 SER A C 1
ATOM 1817 O O . SER A 1 219 ? 4.680 2.150 11.771 1.00 51.59 219 SER A O 1
ATOM 1819 N N . ALA A 1 220 ? 5.212 3.329 13.627 1.00 57.38 220 ALA A N 1
ATOM 1820 C CA . ALA A 1 220 ? 3.893 3.916 13.851 1.00 57.38 220 ALA A CA 1
ATOM 1821 C C . ALA A 1 220 ? 3.530 4.932 12.758 1.00 57.38 220 ALA A C 1
ATOM 1823 O O . ALA A 1 220 ? 2.363 5.048 12.383 1.00 57.38 220 ALA A O 1
ATOM 1824 N N . GLY A 1 221 ? 4.540 5.576 12.175 1.00 72.69 221 GLY A N 1
ATOM 1825 C CA . GLY A 1 221 ? 4.395 6.561 11.123 1.00 72.69 221 GLY A CA 1
ATOM 1826 C C . GLY A 1 221 ? 3.691 6.058 9.882 1.00 72.69 221 GLY A C 1
ATOM 1827 O O . GLY A 1 221 ? 2.805 6.729 9.378 1.00 72.69 221 GLY A O 1
ATOM 1828 N N . ARG A 1 222 ? 3.981 4.829 9.445 1.00 79.69 222 ARG A N 1
ATOM 1829 C CA . ARG A 1 222 ? 3.304 4.240 8.274 1.00 79.69 222 ARG A CA 1
ATOM 1830 C C . ARG A 1 222 ? 1.799 4.051 8.484 1.00 79.69 222 ARG A C 1
ATOM 1832 O O . ARG A 1 222 ? 1.030 4.170 7.537 1.00 79.69 222 ARG A O 1
ATOM 1839 N N . LYS A 1 223 ? 1.369 3.750 9.715 1.00 88.38 223 LYS A N 1
ATOM 1840 C CA . LYS A 1 223 ? -0.059 3.615 10.053 1.00 88.38 223 LYS A CA 1
ATOM 1841 C C . LYS A 1 223 ? -0.741 4.981 10.137 1.00 88.38 223 LYS A C 1
ATOM 1843 O O . LYS A 1 223 ? -1.842 5.130 9.620 1.00 88.38 223 LYS A O 1
ATOM 1848 N N . ILE A 1 224 ? -0.067 5.973 10.720 1.00 87.12 224 ILE A N 1
ATOM 1849 C CA . ILE A 1 224 ? -0.558 7.358 10.787 1.00 87.12 224 ILE A CA 1
ATOM 1850 C C . ILE A 1 224 ? -0.662 7.951 9.375 1.00 87.12 224 ILE A C 1
ATOM 1852 O O . ILE A 1 224 ? -1.681 8.537 9.037 1.00 87.12 224 ILE A O 1
ATOM 1856 N N . GLU A 1 225 ? 0.327 7.714 8.511 1.00 84.38 225 GLU A N 1
ATOM 1857 C CA . GLU A 1 225 ? 0.320 8.152 7.109 1.00 84.38 225 GLU A CA 1
ATOM 1858 C C . GLU A 1 225 ? -0.891 7.590 6.363 1.00 84.38 225 GLU A C 1
ATOM 1860 O O . GLU A 1 225 ? -1.577 8.320 5.652 1.00 84.38 225 GLU A O 1
ATOM 1865 N N . HIS A 1 226 ? -1.201 6.309 6.572 1.00 86.94 226 HIS A N 1
ATOM 1866 C CA . HIS A 1 226 ? -2.377 5.680 5.981 1.00 86.94 226 HIS A CA 1
ATOM 1867 C C . HIS A 1 226 ? -3.686 6.276 6.522 1.00 86.94 226 HIS A C 1
ATOM 1869 O O . HIS A 1 226 ? -4.589 6.575 5.746 1.00 86.94 226 HIS A O 1
ATOM 1875 N N . ALA A 1 227 ? -3.787 6.513 7.831 1.00 88.81 227 ALA A N 1
ATOM 1876 C CA . ALA A 1 227 ? -4.965 7.149 8.423 1.00 88.81 227 ALA A CA 1
ATOM 1877 C C . ALA A 1 227 ? -5.168 8.588 7.906 1.00 88.81 227 ALA A C 1
ATOM 1879 O O . ALA A 1 227 ? -6.290 8.994 7.605 1.00 88.81 227 ALA A O 1
ATOM 1880 N N . VAL A 1 228 ? -4.088 9.349 7.713 1.00 86.69 228 VAL A N 1
ATOM 1881 C CA . VAL A 1 228 ? -4.138 10.672 7.071 1.00 86.69 228 VAL A CA 1
ATOM 1882 C C . VAL A 1 228 ? -4.552 10.555 5.602 1.00 86.69 228 VAL A C 1
ATOM 1884 O O . VAL A 1 228 ? -5.370 11.343 5.122 1.00 86.69 228 VAL A O 1
ATOM 1887 N N . LYS A 1 229 ? -4.046 9.545 4.885 1.00 86.19 229 LYS A N 1
ATOM 1888 C CA . LYS A 1 229 ? -4.439 9.257 3.501 1.00 86.19 229 LYS A CA 1
ATOM 1889 C C . LYS A 1 229 ? -5.941 9.001 3.386 1.00 86.19 229 LYS A C 1
ATOM 1891 O O . LYS A 1 229 ? -6.568 9.523 2.461 1.00 86.19 229 LYS A O 1
ATOM 1896 N N . ASN A 1 230 ? -6.520 8.257 4.330 1.00 87.38 230 ASN A N 1
ATOM 1897 C CA . ASN A 1 230 ? -7.964 8.037 4.401 1.00 87.38 230 ASN A CA 1
ATOM 1898 C C . ASN A 1 230 ? -8.708 9.375 4.479 1.00 87.38 230 ASN A C 1
ATOM 1900 O O . ASN A 1 230 ? -9.567 9.624 3.632 1.00 87.38 230 ASN A O 1
ATOM 1904 N N . ARG A 1 231 ? -8.295 10.273 5.389 1.00 85.94 231 ARG A N 1
ATOM 1905 C CA . ARG A 1 231 ? -8.898 11.612 5.552 1.00 85.94 231 ARG A CA 1
ATOM 1906 C C . ARG A 1 231 ? -8.864 12.437 4.278 1.00 85.94 231 ARG A C 1
ATOM 1908 O O . ARG A 1 231 ? -9.883 12.990 3.877 1.00 85.94 231 ARG A O 1
ATOM 1915 N N . ILE A 1 232 ? -7.707 12.501 3.621 1.00 81.62 232 ILE A N 1
ATOM 1916 C CA . ILE A 1 232 ? -7.549 13.265 2.374 1.00 81.62 232 ILE A CA 1
ATOM 1917 C C . ILE A 1 232 ? -8.412 12.674 1.255 1.00 81.62 232 ILE A C 1
ATOM 1919 O O . ILE A 1 232 ? -8.945 13.410 0.430 1.00 81.62 232 ILE A O 1
ATOM 1923 N N . SER A 1 233 ? -8.592 11.354 1.256 1.00 78.62 233 SER A N 1
ATOM 1924 C CA . SER A 1 233 ? -9.436 10.641 0.292 1.00 78.62 233 SER A CA 1
ATOM 1925 C C . SER A 1 233 ? -10.937 10.736 0.614 1.00 78.62 233 SER A C 1
ATOM 1927 O O . SER A 1 233 ? -11.740 10.073 -0.040 1.00 78.62 233 SER A O 1
ATOM 1929 N N . GLY A 1 234 ? -11.331 11.525 1.621 1.00 80.06 234 GLY A N 1
ATOM 1930 C CA . GLY A 1 234 ? -12.724 11.713 2.039 1.00 80.06 234 GLY A CA 1
ATOM 1931 C C . GLY A 1 234 ? -13.280 10.594 2.923 1.00 80.06 234 GLY A C 1
ATOM 1932 O O . GLY A 1 234 ? -14.482 10.561 3.178 1.00 80.06 234 GLY A O 1
ATOM 1933 N N . ARG A 1 235 ? -12.431 9.675 3.395 1.00 84.25 235 ARG A N 1
ATOM 1934 C CA . ARG A 1 235 ? -12.802 8.628 4.355 1.00 84.25 235 ARG A CA 1
ATOM 1935 C C . ARG A 1 235 ? -12.435 9.073 5.762 1.00 84.25 235 ARG A C 1
ATOM 1937 O O . ARG A 1 235 ? -11.360 9.621 5.987 1.00 84.25 235 ARG A O 1
ATOM 1944 N N . TYR A 1 236 ? -13.316 8.839 6.723 1.00 83.31 236 TYR A N 1
ATOM 1945 C CA . TYR A 1 236 ? -13.066 9.264 8.093 1.00 83.31 236 TYR A CA 1
ATOM 1946 C C . TYR A 1 236 ? -12.339 8.165 8.875 1.00 83.31 236 TYR A C 1
ATOM 1948 O O . TYR A 1 236 ? -12.901 7.103 9.115 1.00 83.31 236 TYR A O 1
ATOM 1956 N N . THR A 1 237 ? -11.096 8.442 9.274 1.00 92.00 237 THR A N 1
ATOM 1957 C CA . THR A 1 237 ? -10.353 7.648 10.262 1.00 92.00 237 THR A CA 1
ATOM 1958 C C . THR A 1 237 ? -9.944 8.581 11.397 1.00 92.00 237 THR A C 1
ATOM 1960 O O . THR A 1 237 ? -9.131 9.492 11.193 1.00 92.00 237 THR A O 1
ATOM 1963 N N . ALA A 1 238 ? -10.516 8.378 12.580 1.00 92.62 238 ALA A N 1
ATOM 1964 C CA . ALA A 1 238 ? -10.154 9.087 13.800 1.00 92.62 238 ALA A CA 1
ATOM 1965 C C . ALA A 1 238 ? -8.778 8.612 14.286 1.00 92.62 238 ALA A C 1
ATOM 1967 O O . ALA A 1 238 ? -8.467 7.422 14.252 1.00 92.62 238 ALA A O 1
ATOM 1968 N N . ILE A 1 239 ? -7.929 9.550 14.690 1.00 92.19 239 ILE A N 1
ATOM 1969 C CA . ILE A 1 239 ? -6.590 9.290 15.213 1.00 92.19 239 ILE A CA 1
ATOM 1970 C C . ILE A 1 239 ? -6.603 9.765 16.661 1.00 92.19 239 ILE A C 1
ATOM 1972 O O . ILE A 1 239 ? -6.638 10.963 16.940 1.00 92.19 239 ILE A O 1
ATOM 1976 N N . CYS A 1 240 ? -6.580 8.805 17.576 1.00 92.31 240 CYS A N 1
ATOM 1977 C CA . CYS A 1 240 ? -6.779 9.032 19.000 1.00 92.31 240 CYS A CA 1
ATOM 1978 C C . CYS A 1 240 ? -5.483 8.731 19.749 1.00 92.31 240 CYS A C 1
ATOM 1980 O O . CYS A 1 240 ? -4.862 7.686 19.541 1.00 92.31 240 CYS A O 1
ATOM 1982 N N . SER A 1 241 ? -5.072 9.630 20.635 1.00 91.62 241 SER A N 1
ATOM 1983 C CA . SER A 1 241 ? -3.981 9.366 21.570 1.00 91.62 241 SER A CA 1
ATOM 1984 C C . SER A 1 241 ? -4.408 8.382 22.660 1.00 91.62 241 SER A C 1
ATOM 1986 O O . SER A 1 241 ? -5.590 8.220 22.967 1.00 91.62 241 SER A O 1
ATOM 1988 N N . GLU A 1 242 ? -3.427 7.762 23.308 1.00 91.56 242 GLU A N 1
ATOM 1989 C CA . GLU A 1 242 ? -3.644 6.944 24.504 1.00 91.56 242 GLU A CA 1
ATOM 1990 C C . GLU A 1 242 ? -4.396 7.697 25.612 1.00 91.56 242 GLU A C 1
ATOM 1992 O O . GLU A 1 242 ? -5.243 7.120 26.287 1.00 91.56 242 GLU A O 1
ATOM 1997 N N . LYS A 1 243 ? -4.169 9.011 25.747 1.00 90.75 243 LYS A N 1
ATOM 1998 C CA . LYS A 1 243 ? -4.926 9.855 26.679 1.00 90.75 243 LYS A CA 1
ATOM 1999 C C . LYS A 1 243 ? -6.424 9.846 26.356 1.00 90.75 243 LYS A C 1
ATOM 2001 O O . LYS A 1 243 ? -7.228 9.635 27.257 1.00 90.75 243 LYS A O 1
ATOM 2006 N N . LYS A 1 244 ? -6.794 10.017 25.081 1.00 93.25 244 LYS A N 1
ATOM 2007 C CA . LYS A 1 244 ? -8.193 9.977 24.619 1.00 93.25 244 LYS A CA 1
ATOM 2008 C C . LYS A 1 244 ? -8.841 8.611 24.807 1.00 93.25 244 LYS A C 1
ATOM 2010 O O . LYS A 1 244 ? -9.994 8.531 25.215 1.00 93.25 244 LYS A O 1
ATOM 2015 N N . MET A 1 245 ? -8.084 7.543 24.573 1.00 94.38 245 MET A N 1
ATOM 2016 C CA . MET A 1 245 ? -8.520 6.181 24.884 1.00 94.38 245 MET A CA 1
ATOM 2017 C C . MET A 1 245 ? -8.822 6.012 26.377 1.00 94.38 245 MET A C 1
ATOM 2019 O O . MET A 1 245 ? -9.867 5.474 26.727 1.00 94.38 245 MET A O 1
ATOM 2023 N N . ASN A 1 246 ? -7.942 6.498 27.253 1.00 92.00 246 ASN A N 1
ATOM 2024 C CA . ASN A 1 246 ? -8.130 6.387 28.699 1.00 92.00 246 ASN A CA 1
ATOM 2025 C C . ASN A 1 246 ? -9.297 7.246 29.208 1.00 92.00 246 ASN A C 1
ATOM 2027 O O . ASN A 1 246 ? -10.018 6.804 30.096 1.00 92.00 246 ASN A O 1
ATOM 2031 N N . GLU A 1 247 ? -9.515 8.437 28.638 1.00 93.06 247 GLU A N 1
ATOM 2032 C CA . GLU A 1 247 ? -10.697 9.269 28.922 1.00 93.06 247 GLU A CA 1
ATOM 2033 C C . GLU A 1 247 ? -11.999 8.519 28.596 1.00 93.06 247 GLU A C 1
ATOM 2035 O O . GLU A 1 247 ? -12.922 8.521 29.406 1.00 93.06 247 GLU A O 1
ATOM 2040 N N . PHE A 1 248 ? -12.051 7.833 27.450 1.00 93.25 248 PHE A N 1
ATOM 2041 C CA . PHE A 1 248 ? -13.193 7.000 27.065 1.00 93.25 248 PHE A CA 1
ATOM 2042 C C . PHE A 1 248 ? -13.380 5.806 28.010 1.00 93.25 248 PHE A C 1
ATOM 2044 O O . PHE A 1 248 ? -14.468 5.612 28.541 1.00 93.25 248 PHE A O 1
ATOM 2051 N N . LEU A 1 249 ? -12.318 5.037 28.268 1.00 90.31 249 LEU A N 1
ATOM 2052 C CA . LEU A 1 249 ? -12.390 3.854 29.132 1.00 90.31 249 LEU A CA 1
ATOM 2053 C C . LEU A 1 249 ? -12.730 4.191 30.590 1.00 90.31 249 LEU A C 1
ATOM 2055 O O . LEU A 1 249 ? -13.377 3.391 31.251 1.00 90.31 249 LEU A O 1
ATOM 2059 N N . GLY A 1 250 ? -12.295 5.347 31.097 1.00 84.94 250 GLY A N 1
ATOM 2060 C CA . GLY A 1 250 ? -12.607 5.801 32.455 1.00 84.94 250 GLY A CA 1
ATOM 2061 C C . GLY A 1 250 ? -14.015 6.383 32.619 1.00 84.94 250 GLY A C 1
ATOM 2062 O O . GLY A 1 250 ? -14.431 6.627 33.749 1.00 84.94 250 GLY A O 1
ATOM 2063 N N . GLY A 1 251 ? -14.722 6.642 31.514 1.00 72.00 251 GLY A N 1
ATOM 2064 C CA . GLY A 1 251 ? -16.109 7.113 31.506 1.00 72.00 251 GLY A CA 1
ATOM 2065 C C . GLY A 1 251 ? -17.162 6.004 31.390 1.00 72.00 251 GLY A C 1
ATOM 2066 O O . GLY A 1 251 ? -18.352 6.320 31.435 1.00 72.00 251 GLY A O 1
ATOM 2067 N N . LEU A 1 252 ? -16.736 4.748 31.216 1.00 67.81 252 LEU A N 1
ATOM 2068 C CA . LEU A 1 252 ? -17.575 3.542 31.171 1.00 67.81 252 LEU A CA 1
ATOM 2069 C C . LEU A 1 252 ? -17.763 2.945 32.572 1.00 67.81 252 LEU A C 1
ATOM 2071 O O . LEU A 1 252 ? -18.877 2.438 32.831 1.00 67.81 252 LEU A O 1
#

Radius of gyration: 30.85 Å; chains: 1; bounding box: 111×44×66 Å

Secondary structure (DSSP, 8-state):
------SSHHHHHHHHHHHHHHHHHHHHHHHHHHHHHHHHHHHHHHHHHHHHHHHTTS-------EEEEEE-TTS-EEEEEEEEEEE-TTSSEEEEEETTTTEEEEEETTSEEEEEETTT--B-S-HHHHHHHHHHHHHHHS--HHHHHHHHPPSPP-B------TT-EEEEEE--SS-HHHHHHHHHHTT-EEESS--TT--EEEEES---TTGGGSHHHHHHHHHHHHHHTT---EEEEHHHHHHHHTT-